Protein AF-A0A9Q1H2B1-F1 (afdb_monomer_lite)

InterPro domains:
  IPR007484 Peptidase M28 [PF04389] (139-206)
  IPR016574 Nicalin [PTHR31826] (3-223)

Radius of gyration: 25.98 Å; chains: 1; bounding box: 72×28×77 Å

Organism: Holothuria leucospilota (NCBI:txid206669)

Sequence (230 aa):
MEARPLSATKVPRRCLIAKLSELTADRYHELVSESAGALIVLIPQNFSSMPQDVLKQWLEVEPQMLELETNMAVYFVREDEKLLQIHGDIQQAATGDQADSAAEALLSAVYANGFQMVASGPQSKQVKDAHIVSIQGKLSGKGAEDLLPTLAIVTHYDSFGIAPYLAYGVDSNGSGVAAFLELARLFSRLYLNSQTHARFNLLFFLSGGGKFNYQGTKRWIEDNLEVPGE

Secondary structure (DSSP, 8-state):
-BEEETT-S--BT-EEEEEGGG--HHHHHHHHHTTBSEEEEEEPS-STTS-HHHHHHHHHHHHHHHHS--SSEEEEEE--HHHHHHHHHHHHHHHGGG-SSHHHHHHHHHHHT--B----SPPP---SS-----EEEEE--SS-GGGS-EEEEEEE-----SSGGG---IIIIIHHHHHHHHHHHHHHHHHHSTTT--SSEEEEEEES-STTTTHHHHHHHHHHHT----

Foldseek 3Di:
DQEAELPDPQFAQHEYEDELQRDAQVSVVVNQVNNGQEYEYEYEPDPVPDDPVSVVRSVRRFVSLVPDDGPYHYHYDYDDPVSVVVNVLNVVLRVLVVPPDPVSVVVSVVSSRPDDDDDPDDDDDDDPDDDWDKDKDKQAFPDDRVPAAEDEDEFEDAFDTPDRVPGDPCVPGVVVVVVLVVVVVVVVVQCVDPVRGHRHMYMYMHFTCVVVVCVRVVVVVVVVVVCPDD

pLDDT: mean 85.62, std 11.92, range [35.66, 97.44]

Structure (mmCIF, N/CA/C/O backbone):
data_AF-A0A9Q1H2B1-F1
#
_entry.id   AF-A0A9Q1H2B1-F1
#
loop_
_atom_site.group_PDB
_atom_site.id
_atom_site.type_symbol
_atom_site.label_atom_id
_atom_site.label_alt_id
_atom_site.label_comp_id
_atom_site.label_asym_id
_atom_site.label_entity_id
_atom_site.label_seq_id
_atom_site.pdbx_PDB_ins_code
_atom_site.Cartn_x
_atom_site.Cartn_y
_atom_site.Cartn_z
_atom_site.occupancy
_atom_site.B_iso_or_equiv
_atom_site.auth_seq_id
_atom_site.auth_comp_id
_atom_site.auth_asym_id
_atom_site.auth_atom_id
_atom_site.pdbx_PDB_model_num
ATOM 1 N N . MET A 1 1 ? 7.251 -7.368 -26.343 1.00 81.69 1 MET A N 1
ATOM 2 C CA . MET A 1 1 ? 8.069 -6.152 -26.547 1.00 81.69 1 MET A CA 1
ATOM 3 C C . MET A 1 1 ? 9.518 -6.494 -26.256 1.00 81.69 1 MET A C 1
ATOM 5 O O . MET A 1 1 ? 9.759 -7.261 -25.332 1.00 81.69 1 MET A O 1
ATOM 9 N N . GLU A 1 2 ? 10.453 -5.986 -27.056 1.00 85.00 2 GLU A N 1
ATOM 10 C CA . GLU A 1 2 ? 11.895 -6.185 -26.832 1.00 85.00 2 GLU A CA 1
ATOM 11 C C . GLU A 1 2 ? 12.314 -5.516 -25.517 1.00 85.00 2 GLU A C 1
ATOM 13 O O . GLU A 1 2 ? 11.898 -4.379 -25.250 1.00 85.00 2 GLU A O 1
ATOM 18 N N . ALA A 1 3 ? 13.078 -6.241 -24.702 1.00 86.75 3 ALA A N 1
ATOM 19 C CA . ALA A 1 3 ? 13.552 -5.772 -23.413 1.00 86.75 3 ALA A CA 1
ATOM 20 C C . ALA A 1 3 ? 14.806 -4.904 -23.572 1.00 86.75 3 ALA A C 1
ATOM 22 O O . ALA A 1 3 ? 15.721 -5.248 -24.317 1.00 86.75 3 ALA A O 1
ATOM 23 N N . ARG A 1 4 ? 14.852 -3.774 -22.868 1.00 87.38 4 ARG A N 1
ATOM 24 C CA . ARG A 1 4 ? 15.986 -2.842 -22.856 1.00 87.38 4 ARG A CA 1
ATOM 25 C C . ARG A 1 4 ? 16.274 -2.386 -21.422 1.00 87.38 4 ARG A C 1
ATOM 27 O O . ARG A 1 4 ? 15.363 -2.399 -20.593 1.00 87.38 4 ARG A O 1
ATOM 34 N N . PRO A 1 5 ? 17.515 -1.996 -21.094 1.00 88.00 5 PRO A N 1
ATOM 35 C CA . PRO A 1 5 ? 17.802 -1.446 -19.777 1.00 88.00 5 PRO A CA 1
ATOM 36 C C . PRO A 1 5 ? 17.244 -0.028 -19.649 1.00 88.00 5 PRO A C 1
ATOM 38 O O . PRO A 1 5 ? 16.961 0.642 -20.646 1.00 88.00 5 PRO A O 1
ATOM 41 N N . LEU A 1 6 ? 17.156 0.459 -18.412 1.00 87.00 6 LEU A N 1
ATOM 42 C CA . LEU A 1 6 ? 16.701 1.817 -18.109 1.00 87.00 6 LEU A CA 1
ATOM 43 C C . LEU A 1 6 ? 17.543 2.920 -18.784 1.00 87.00 6 LEU A C 1
ATOM 45 O O . LEU A 1 6 ? 17.019 3.991 -19.094 1.00 87.00 6 LEU A O 1
ATOM 49 N N . SER A 1 7 ? 18.826 2.649 -19.044 1.00 84.06 7 SER A N 1
ATOM 50 C CA . SER A 1 7 ? 19.790 3.559 -19.681 1.00 84.06 7 SER A CA 1
ATOM 51 C C . SER A 1 7 ? 19.677 3.650 -21.209 1.00 84.06 7 SER A C 1
ATOM 53 O O . SER A 1 7 ? 20.437 4.388 -21.836 1.00 84.06 7 SER A O 1
ATOM 55 N N . ALA A 1 8 ? 18.765 2.903 -21.839 1.00 81.00 8 ALA A N 1
ATOM 56 C CA . ALA A 1 8 ? 18.629 2.901 -23.292 1.00 81.00 8 ALA A CA 1
ATOM 57 C C . ALA A 1 8 ? 18.153 4.261 -23.840 1.00 81.00 8 ALA A C 1
ATOM 59 O O . ALA A 1 8 ? 17.250 4.887 -23.289 1.00 81.00 8 ALA A O 1
ATOM 60 N N . THR A 1 9 ? 18.718 4.676 -24.979 1.00 74.31 9 THR A N 1
ATOM 61 C CA . THR A 1 9 ? 18.383 5.936 -25.675 1.00 74.31 9 THR A CA 1
ATOM 62 C C . THR A 1 9 ? 17.162 5.824 -26.593 1.00 74.31 9 THR A C 1
ATOM 64 O O . THR A 1 9 ? 16.520 6.822 -26.903 1.00 74.31 9 THR A O 1
ATOM 67 N N . LYS A 1 10 ? 16.824 4.611 -27.054 1.00 76.88 10 LYS A N 1
ATOM 68 C CA . LYS A 1 10 ? 15.636 4.332 -27.879 1.00 76.88 10 LYS A CA 1
ATOM 69 C C . LYS A 1 10 ? 14.577 3.622 -27.043 1.00 76.88 10 LYS A C 1
ATOM 71 O O . LYS A 1 10 ? 14.542 2.395 -26.982 1.00 76.88 10 LYS A O 1
ATOM 76 N N . VAL A 1 11 ? 13.711 4.413 -26.429 1.00 77.94 11 VAL A N 1
ATOM 77 C CA . VAL A 1 11 ? 12.672 3.975 -25.488 1.00 77.94 11 VAL A CA 1
ATOM 78 C C . VAL A 1 11 ? 11.282 3.709 -26.111 1.00 77.94 11 VAL A C 1
ATOM 80 O O . VAL A 1 11 ? 10.598 2.796 -25.630 1.00 77.94 11 VAL A O 1
ATOM 83 N N . PRO A 1 12 ? 10.834 4.394 -27.191 1.00 82.62 12 PRO A N 1
ATOM 84 C CA . PRO A 1 12 ? 9.470 4.230 -27.694 1.00 82.62 12 PRO A CA 1
ATOM 85 C C . PRO A 1 12 ? 9.116 2.776 -28.037 1.00 82.62 12 PRO A C 1
ATOM 87 O O . PRO A 1 12 ? 9.836 2.104 -28.781 1.00 82.62 12 PRO A O 1
ATOM 90 N N . ARG A 1 13 ? 7.976 2.290 -27.518 1.00 81.31 13 ARG A N 1
ATOM 91 C CA . ARG A 1 13 ? 7.464 0.909 -27.717 1.00 81.31 13 ARG A CA 1
ATOM 92 C C . ARG A 1 13 ? 8.416 -0.215 -27.264 1.00 81.31 13 ARG A C 1
ATOM 94 O O . ARG A 1 13 ? 8.256 -1.367 -27.681 1.00 81.31 13 ARG A O 1
ATOM 101 N N . ARG A 1 14 ? 9.402 0.092 -26.418 1.00 88.06 14 ARG A N 1
ATOM 102 C CA . ARG A 1 14 ? 10.267 -0.900 -25.763 1.00 88.06 14 ARG A CA 1
ATOM 103 C C . ARG A 1 14 ? 9.751 -1.243 -24.367 1.00 88.06 14 ARG A C 1
ATOM 105 O O . ARG A 1 14 ? 8.977 -0.488 -23.781 1.00 88.06 14 ARG A O 1
ATOM 112 N N . CYS A 1 15 ? 10.161 -2.404 -23.864 1.00 91.06 15 CYS A N 1
ATOM 113 C CA . CYS A 1 15 ? 9.932 -2.806 -22.481 1.00 91.06 15 CYS A CA 1
ATOM 114 C C . CYS A 1 15 ? 11.208 -2.534 -21.691 1.00 91.06 15 CYS A C 1
ATOM 116 O O . CYS A 1 15 ? 12.219 -3.189 -21.934 1.00 91.06 15 CYS A O 1
ATOM 118 N N . LEU A 1 16 ? 11.181 -1.578 -20.771 1.00 92.94 16 LEU A N 1
ATOM 119 C CA . LEU A 1 16 ? 12.339 -1.289 -19.941 1.00 92.94 16 LEU A CA 1
ATOM 120 C C . LEU A 1 16 ? 12.350 -2.173 -18.703 1.00 92.94 16 LEU A C 1
ATOM 122 O O . LEU A 1 16 ? 11.295 -2.479 -18.153 1.00 92.94 16 LEU A O 1
ATOM 126 N N . ILE A 1 17 ? 13.539 -2.581 -18.273 1.00 93.19 17 ILE A N 1
ATOM 127 C CA . ILE A 1 17 ? 13.742 -3.313 -17.023 1.00 93.19 17 ILE A CA 1
ATOM 128 C C . ILE A 1 17 ? 14.687 -2.501 -16.150 1.00 93.19 17 ILE A C 1
ATOM 130 O O . ILE A 1 17 ? 15.759 -2.093 -16.603 1.00 93.19 17 ILE A O 1
ATOM 134 N N . ALA A 1 18 ? 14.274 -2.275 -14.909 1.00 94.31 18 ALA A N 1
ATOM 135 C CA . ALA A 1 18 ? 15.028 -1.512 -13.931 1.00 94.31 18 ALA A CA 1
ATOM 136 C C . ALA A 1 18 ? 14.943 -2.176 -12.561 1.00 94.31 18 ALA A C 1
ATOM 138 O O . ALA A 1 18 ? 13.888 -2.682 -12.171 1.00 94.31 18 ALA A O 1
ATOM 139 N N . LYS A 1 19 ? 16.034 -2.122 -11.800 1.00 94.12 19 LYS A N 1
ATOM 140 C CA . LYS A 1 19 ? 15.958 -2.344 -10.353 1.00 94.12 19 LYS A CA 1
ATOM 141 C C . LYS A 1 19 ? 15.292 -1.153 -9.684 1.00 94.12 19 LYS A C 1
ATOM 143 O O . LYS A 1 19 ? 15.404 -0.028 -10.167 1.00 94.12 19 LYS A O 1
ATOM 148 N N . LEU A 1 20 ? 14.671 -1.382 -8.531 1.00 92.12 20 LEU A N 1
ATOM 149 C CA . LEU A 1 20 ? 14.075 -0.312 -7.729 1.00 92.12 20 LEU A CA 1
ATOM 150 C C . LEU A 1 20 ? 15.069 0.833 -7.458 1.00 92.12 20 LEU A C 1
ATOM 152 O O . LEU A 1 20 ? 14.711 1.999 -7.559 1.00 92.12 20 LEU A O 1
ATOM 156 N N . SER A 1 21 ? 16.334 0.496 -7.185 1.00 91.56 21 SER A N 1
ATOM 157 C CA . SER A 1 21 ? 17.408 1.462 -6.923 1.00 91.56 21 SER A CA 1
ATOM 158 C C . SER A 1 21 ? 17.825 2.296 -8.136 1.00 91.56 21 SER A C 1
ATOM 160 O O . SER A 1 21 ? 18.448 3.339 -7.973 1.00 91.56 21 SER A O 1
ATOM 162 N N . GLU A 1 22 ? 17.529 1.835 -9.350 1.00 92.06 22 GLU A N 1
ATOM 163 C CA . GLU A 1 22 ? 17.884 2.529 -10.595 1.00 92.06 22 GLU A CA 1
ATOM 164 C C . GLU A 1 22 ? 16.811 3.549 -11.004 1.00 92.06 22 GLU A C 1
ATOM 166 O O . GLU A 1 22 ? 17.078 4.430 -11.818 1.00 92.06 22 GLU A O 1
ATOM 171 N N . LEU A 1 23 ? 15.595 3.435 -10.460 1.00 92.94 23 LEU A N 1
ATOM 172 C CA . LEU A 1 23 ? 14.451 4.243 -10.862 1.00 92.94 23 LEU A CA 1
ATOM 173 C C . LEU A 1 23 ? 14.387 5.552 -10.068 1.00 92.94 23 LEU A C 1
ATOM 175 O O . LEU A 1 23 ? 14.202 5.536 -8.852 1.00 92.94 23 LEU A O 1
ATOM 179 N N . THR A 1 24 ? 14.486 6.684 -10.763 1.00 93.88 24 THR A N 1
ATOM 180 C CA . THR A 1 24 ? 14.285 8.030 -10.203 1.00 93.88 24 THR A CA 1
ATOM 181 C C . THR A 1 24 ? 12.986 8.650 -10.713 1.00 93.88 24 THR A C 1
ATOM 183 O O . THR A 1 24 ? 12.414 8.199 -11.709 1.00 93.88 24 THR A O 1
ATOM 186 N N . ALA A 1 25 ? 12.532 9.705 -10.036 1.00 92.75 25 ALA A N 1
ATOM 187 C CA . ALA A 1 25 ? 11.306 10.426 -10.369 1.00 92.75 25 ALA A CA 1
ATOM 188 C C . ALA A 1 25 ? 11.395 11.049 -11.767 1.00 92.75 25 ALA A C 1
ATOM 190 O O . ALA A 1 25 ? 10.558 10.784 -12.631 1.00 92.75 25 ALA A O 1
ATOM 191 N N . ASP A 1 26 ? 12.486 11.779 -12.008 1.00 92.81 26 ASP A N 1
ATOM 192 C CA . ASP A 1 26 ? 12.778 12.400 -13.299 1.00 92.81 26 ASP A CA 1
ATOM 193 C C . ASP A 1 26 ? 12.826 11.356 -14.412 1.00 92.81 26 ASP A C 1
ATOM 195 O O . ASP A 1 26 ? 12.179 11.514 -15.449 1.00 92.81 26 ASP A O 1
ATOM 199 N N . ARG A 1 27 ? 13.517 10.230 -14.175 1.00 92.50 27 ARG A N 1
ATOM 200 C CA . ARG A 1 27 ? 13.621 9.182 -15.188 1.00 92.50 27 ARG A CA 1
ATOM 201 C C . ARG A 1 27 ? 12.264 8.558 -15.478 1.00 92.50 27 ARG A C 1
ATOM 203 O O . ARG A 1 27 ? 11.953 8.328 -16.639 1.00 92.50 27 ARG A O 1
ATOM 210 N N . TYR A 1 28 ? 11.436 8.304 -14.466 1.00 93.56 28 TYR A N 1
ATOM 211 C CA . TYR A 1 28 ? 10.080 7.800 -14.686 1.00 93.56 28 TYR A CA 1
ATOM 212 C C . TYR A 1 28 ? 9.248 8.763 -15.545 1.00 93.56 28 TYR A C 1
ATOM 214 O O . TYR A 1 28 ? 8.609 8.328 -16.506 1.00 93.56 28 TYR A O 1
ATOM 222 N N . HIS A 1 29 ? 9.308 10.064 -15.257 1.00 92.81 29 HIS A N 1
ATOM 223 C CA . HIS A 1 29 ? 8.623 11.084 -16.049 1.00 92.81 29 HIS A CA 1
ATOM 224 C C . HIS A 1 29 ? 9.120 11.114 -17.507 1.00 92.81 29 HIS A C 1
ATOM 226 O O . HIS A 1 29 ? 8.309 11.155 -18.438 1.00 92.81 29 HIS A O 1
ATOM 232 N N . GLU A 1 30 ? 10.436 11.020 -17.727 1.00 92.31 30 GLU A N 1
ATOM 233 C CA . GLU A 1 30 ? 11.025 10.888 -19.066 1.00 92.31 30 GLU A CA 1
ATOM 234 C C . GLU A 1 30 ? 10.449 9.680 -19.812 1.00 92.31 30 GLU A C 1
ATOM 236 O O . GLU A 1 30 ? 9.950 9.842 -20.924 1.00 92.31 30 GLU A O 1
ATOM 241 N N . LEU A 1 31 ? 10.416 8.495 -19.189 1.00 92.56 31 LEU A N 1
ATOM 242 C CA . LEU A 1 31 ? 9.875 7.283 -19.819 1.00 92.56 31 LEU A CA 1
ATOM 243 C C . LEU A 1 31 ? 8.418 7.437 -20.259 1.00 92.56 31 LEU A C 1
ATOM 245 O O . LEU A 1 31 ? 8.035 6.955 -21.330 1.00 92.56 31 LEU A O 1
ATOM 249 N N . VAL A 1 32 ? 7.606 8.105 -19.438 1.00 92.06 32 VAL A N 1
ATOM 250 C CA . VAL A 1 32 ? 6.207 8.389 -19.772 1.00 92.06 32 VAL A CA 1
ATOM 251 C C . VAL A 1 32 ? 6.126 9.350 -20.960 1.00 92.06 32 VAL A C 1
ATOM 253 O O . VAL A 1 32 ? 5.400 9.073 -21.918 1.00 92.06 32 VAL A O 1
ATOM 256 N N . SER A 1 33 ? 6.909 10.432 -20.953 1.00 91.00 33 SER A N 1
ATOM 257 C CA . SER A 1 33 ? 6.933 11.418 -22.046 1.00 91.00 33 SER A CA 1
ATOM 258 C C . SER A 1 33 ? 7.467 10.851 -23.370 1.00 91.00 33 SER A C 1
ATOM 260 O O . SER A 1 33 ? 6.939 11.165 -24.438 1.00 91.00 33 SER A O 1
ATOM 262 N N . GLU A 1 34 ? 8.438 9.937 -23.317 1.00 90.50 34 GLU A N 1
ATOM 263 C CA . GLU A 1 34 ? 9.009 9.243 -24.477 1.00 90.50 34 GLU A CA 1
ATOM 264 C C . GLU A 1 34 ? 8.118 8.100 -25.000 1.00 90.50 34 GLU A C 1
ATOM 266 O O . GLU A 1 34 ? 8.476 7.418 -25.964 1.00 90.50 34 GLU A O 1
ATOM 271 N N . SER A 1 35 ? 6.933 7.886 -24.412 1.00 87.88 35 SER A N 1
ATOM 272 C CA . SER A 1 35 ? 5.994 6.828 -24.812 1.00 87.88 35 SER A CA 1
ATOM 273 C C . SER A 1 35 ? 6.622 5.425 -24.781 1.00 87.88 35 SER A C 1
ATOM 275 O O . SER A 1 35 ? 6.476 4.622 -25.720 1.00 87.88 35 SER A O 1
ATOM 277 N N . ALA A 1 36 ? 7.338 5.119 -23.694 1.00 91.25 36 ALA A N 1
ATOM 278 C CA . ALA A 1 36 ? 7.784 3.765 -23.388 1.00 91.25 36 ALA A CA 1
ATOM 279 C C . ALA A 1 36 ? 6.600 2.779 -23.419 1.00 91.25 36 ALA A C 1
ATOM 281 O O . ALA A 1 36 ? 5.483 3.096 -23.010 1.00 91.25 36 ALA A O 1
ATOM 282 N N . GLY A 1 37 ? 6.831 1.565 -23.928 1.00 90.12 37 GLY 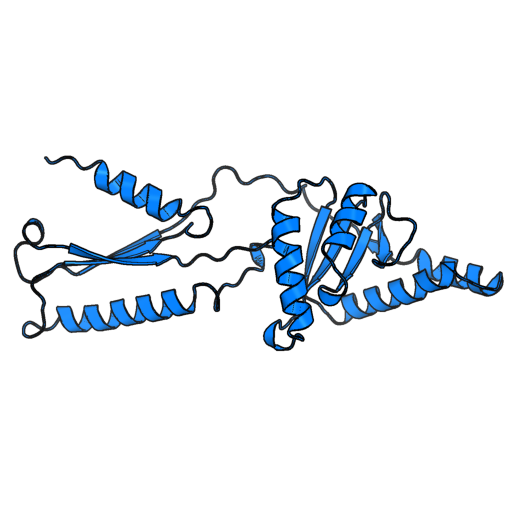A N 1
ATOM 283 C CA . GLY A 1 37 ? 5.765 0.568 -24.061 1.00 90.12 37 GLY A CA 1
ATOM 284 C C . GLY A 1 37 ? 5.410 -0.099 -22.732 1.00 90.12 37 GLY A C 1
ATOM 285 O O . GLY A 1 37 ? 4.236 -0.302 -22.422 1.00 90.12 37 GLY A O 1
ATOM 286 N N . ALA A 1 38 ? 6.428 -0.442 -21.944 1.00 92.44 38 ALA A N 1
ATOM 287 C CA . ALA A 1 38 ? 6.270 -0.982 -20.600 1.00 92.44 38 ALA A CA 1
ATOM 288 C C . ALA A 1 38 ? 7.511 -0.725 -19.742 1.00 92.44 38 ALA A C 1
ATOM 290 O O . ALA A 1 38 ? 8.611 -0.569 -20.272 1.00 92.44 38 ALA A O 1
ATOM 291 N N . LEU A 1 39 ? 7.332 -0.768 -18.425 1.00 94.25 39 LEU A N 1
ATOM 292 C CA . LEU A 1 39 ? 8.391 -0.748 -17.423 1.00 94.25 39 LEU A CA 1
ATOM 293 C C . LEU A 1 39 ? 8.210 -1.944 -16.484 1.00 94.25 39 LEU A C 1
ATOM 295 O O . LEU A 1 39 ? 7.139 -2.132 -15.915 1.00 94.25 39 LEU A O 1
ATOM 299 N N . ILE A 1 40 ? 9.255 -2.745 -16.313 1.00 94.50 40 ILE A N 1
ATOM 300 C CA . ILE A 1 40 ? 9.338 -3.810 -15.315 1.00 94.50 40 ILE A CA 1
ATOM 301 C C . ILE A 1 40 ? 10.275 -3.326 -14.213 1.00 94.50 40 ILE A C 1
ATOM 303 O O . ILE A 1 40 ? 11.462 -3.106 -14.455 1.00 94.50 40 ILE A O 1
ATOM 307 N N . VAL A 1 41 ? 9.737 -3.179 -13.008 1.00 95.38 41 VAL A N 1
ATOM 308 C CA . VAL A 1 41 ? 10.486 -2.796 -11.814 1.00 95.38 41 VAL A CA 1
ATOM 309 C C . VAL A 1 41 ? 10.769 -4.047 -10.990 1.00 95.38 41 VAL A C 1
ATOM 311 O O . VAL A 1 41 ? 9.845 -4.726 -10.527 1.00 95.38 41 VAL A O 1
ATOM 314 N N . LEU A 1 42 ? 12.053 -4.351 -10.815 1.00 94.69 42 LEU A N 1
ATOM 315 C CA . LEU A 1 42 ? 12.528 -5.420 -9.946 1.00 94.69 42 LEU A CA 1
ATOM 316 C C . LEU A 1 42 ? 12.571 -4.901 -8.504 1.00 94.69 42 LEU A C 1
ATOM 318 O O . LEU A 1 42 ? 13.297 -3.955 -8.193 1.00 94.69 42 LEU A O 1
ATOM 322 N N . ILE A 1 43 ? 11.760 -5.505 -7.642 1.00 92.62 43 ILE A N 1
ATOM 323 C CA . ILE A 1 43 ? 11.640 -5.178 -6.222 1.00 92.62 43 ILE A CA 1
ATOM 324 C C . ILE A 1 43 ? 12.509 -6.148 -5.415 1.00 92.62 43 ILE A C 1
ATOM 326 O O . ILE A 1 43 ? 12.350 -7.361 -5.578 1.00 92.62 43 ILE A O 1
ATOM 330 N N . PRO A 1 44 ? 13.358 -5.674 -4.489 1.00 91.31 44 PRO A N 1
ATOM 331 C CA . PRO A 1 44 ? 14.143 -6.556 -3.629 1.00 91.31 44 PRO A CA 1
ATOM 332 C C . PRO A 1 44 ? 13.265 -7.502 -2.808 1.00 91.31 44 PRO A C 1
ATOM 334 O O . PRO A 1 44 ? 12.148 -7.174 -2.405 1.00 91.31 44 PRO A O 1
ATOM 337 N N . GLN A 1 45 ? 13.809 -8.665 -2.457 1.00 87.69 45 GLN A N 1
ATOM 338 C CA . GLN A 1 45 ? 13.137 -9.570 -1.516 1.00 87.69 45 GLN A CA 1
ATOM 339 C C . GLN A 1 45 ? 13.003 -8.958 -0.115 1.00 87.69 45 GLN A C 1
ATOM 341 O O . GLN A 1 45 ? 12.051 -9.261 0.604 1.00 87.69 45 GLN A O 1
ATOM 346 N N . ASN A 1 46 ? 13.952 -8.100 0.272 1.00 84.81 46 ASN A N 1
ATOM 347 C CA . ASN A 1 46 ? 13.988 -7.477 1.585 1.00 84.81 46 ASN A CA 1
ATOM 348 C C . ASN A 1 46 ? 14.311 -5.978 1.486 1.00 84.81 46 ASN A C 1
ATOM 350 O O . ASN A 1 46 ? 15.422 -5.585 1.132 1.00 84.81 46 ASN A O 1
ATOM 354 N N . PHE A 1 47 ? 13.338 -5.143 1.849 1.00 82.44 47 PHE A N 1
ATOM 355 C CA . PHE A 1 47 ? 13.506 -3.691 1.933 1.00 82.44 47 PHE A CA 1
ATOM 356 C C . PHE A 1 47 ? 14.357 -3.264 3.134 1.00 82.44 47 PHE A C 1
ATOM 358 O O . PHE A 1 47 ? 15.032 -2.244 3.070 1.00 82.44 47 PHE A O 1
ATOM 365 N N . SER A 1 48 ? 14.383 -4.041 4.221 1.00 81.44 48 SER A N 1
ATOM 366 C CA . SER A 1 48 ? 15.144 -3.697 5.431 1.00 81.44 48 SER A CA 1
ATOM 367 C C . SER A 1 48 ? 16.657 -3.742 5.219 1.00 81.44 48 SER A C 1
ATOM 369 O O . SER A 1 48 ? 17.394 -3.104 5.963 1.00 81.44 48 SER A O 1
ATOM 371 N N . SER A 1 49 ? 17.128 -4.491 4.220 1.00 84.06 49 SER A N 1
ATOM 372 C CA . SER A 1 49 ? 18.542 -4.523 3.832 1.00 84.06 49 SER A CA 1
ATOM 373 C C . SER A 1 49 ? 18.926 -3.429 2.835 1.00 84.06 49 SER A C 1
ATOM 375 O O . SER A 1 49 ? 20.099 -3.338 2.477 1.00 84.06 49 SER A O 1
ATOM 377 N N . MET A 1 50 ? 17.972 -2.623 2.353 1.00 85.56 50 MET A N 1
ATOM 378 C CA . MET A 1 50 ? 18.285 -1.560 1.404 1.00 85.56 50 MET A CA 1
ATOM 379 C C . MET A 1 50 ? 18.966 -0.365 2.082 1.00 85.56 50 MET A C 1
ATOM 381 O O . MET A 1 50 ? 18.610 0.003 3.207 1.00 85.56 50 MET A O 1
ATOM 385 N N . PRO A 1 51 ? 19.910 0.285 1.381 1.00 91.38 51 PRO A N 1
ATOM 386 C CA . PRO A 1 51 ? 20.439 1.577 1.786 1.00 91.38 51 PRO A CA 1
ATOM 387 C C . PRO A 1 51 ? 19.329 2.628 1.969 1.00 91.38 51 PRO A C 1
ATOM 389 O O . PRO A 1 51 ? 18.333 2.653 1.243 1.00 91.38 51 PRO A O 1
ATOM 392 N N . GLN A 1 52 ? 19.490 3.502 2.966 1.00 89.69 52 GLN A N 1
ATOM 393 C CA . GLN A 1 52 ? 18.476 4.499 3.341 1.00 89.69 52 GLN A CA 1
ATOM 394 C C . GLN A 1 52 ? 18.230 5.553 2.251 1.00 89.69 52 GLN A C 1
ATOM 396 O O . GLN A 1 52 ? 17.130 6.082 2.137 1.00 89.69 52 GLN A O 1
ATOM 401 N N . ASP A 1 53 ? 19.245 5.865 1.457 1.00 91.44 53 ASP A N 1
ATOM 402 C CA . ASP A 1 53 ? 19.172 6.713 0.267 1.00 91.44 53 ASP A CA 1
ATOM 403 C C . ASP A 1 53 ? 18.240 6.125 -0.798 1.00 91.44 53 ASP A C 1
ATOM 405 O O . ASP A 1 53 ? 17.366 6.835 -1.289 1.00 91.44 53 ASP A O 1
ATOM 409 N N . VAL A 1 54 ? 18.334 4.820 -1.070 1.00 90.06 54 VAL A N 1
ATOM 410 C CA . VAL A 1 54 ? 17.440 4.132 -2.016 1.00 90.06 54 VAL A CA 1
ATOM 411 C C . VAL A 1 54 ? 15.991 4.157 -1.526 1.00 90.06 54 VAL A C 1
ATOM 413 O O . VAL A 1 54 ? 15.076 4.404 -2.309 1.00 90.06 54 VAL A O 1
ATOM 416 N N . LEU A 1 55 ? 15.766 3.951 -0.224 1.00 88.81 55 LEU A N 1
ATOM 417 C CA . LEU A 1 55 ? 14.423 4.031 0.362 1.00 88.81 55 LEU A CA 1
ATOM 418 C C . LEU A 1 55 ? 13.835 5.444 0.260 1.00 88.81 55 LEU A C 1
ATOM 420 O O . LEU A 1 55 ? 12.659 5.592 -0.059 1.00 88.81 55 LEU A O 1
ATOM 424 N N . LYS A 1 56 ? 14.645 6.482 0.496 1.00 90.69 56 LYS A N 1
ATOM 425 C CA . LYS A 1 56 ? 14.219 7.881 0.330 1.00 90.69 56 LYS A CA 1
ATOM 426 C C . LYS A 1 56 ? 13.878 8.203 -1.118 1.00 90.69 56 LYS A C 1
ATOM 428 O O . LYS A 1 56 ? 12.833 8.789 -1.362 1.00 90.69 56 LYS A O 1
ATOM 433 N N . GLN A 1 57 ? 14.707 7.762 -2.059 1.00 92.12 57 GLN A N 1
ATOM 434 C CA . GLN A 1 57 ? 14.427 7.912 -3.484 1.00 92.12 57 GLN A CA 1
ATOM 435 C C . GLN A 1 57 ? 13.105 7.229 -3.853 1.00 92.12 57 GLN A C 1
ATOM 437 O O . GLN A 1 57 ? 12.270 7.821 -4.528 1.00 92.12 57 GLN A O 1
ATOM 442 N N . TRP A 1 58 ? 12.860 6.014 -3.357 1.00 90.94 58 TRP A N 1
ATOM 443 C CA . TRP A 1 58 ? 11.590 5.329 -3.594 1.00 90.94 58 TRP A CA 1
ATOM 444 C C . TRP A 1 58 ? 10.382 6.091 -3.025 1.00 90.94 58 TRP A C 1
ATOM 446 O O . TRP A 1 58 ? 9.361 6.198 -3.703 1.00 90.94 58 TRP A O 1
ATOM 456 N N . LEU A 1 59 ? 10.509 6.676 -1.828 1.00 89.44 59 LEU A N 1
ATOM 457 C CA . LEU A 1 59 ? 9.467 7.513 -1.216 1.00 89.44 59 LEU A CA 1
ATOM 458 C C . LEU A 1 59 ? 9.134 8.769 -2.041 1.00 89.44 59 LEU A C 1
ATOM 460 O O . LEU A 1 59 ? 8.039 9.306 -1.895 1.00 89.44 59 LEU A O 1
ATOM 464 N N . GLU A 1 60 ? 10.043 9.232 -2.901 1.00 91.69 60 GLU A N 1
ATOM 465 C CA . GLU A 1 60 ? 9.799 10.337 -3.838 1.00 91.69 60 GLU A CA 1
ATOM 466 C C . GLU A 1 60 ? 9.167 9.861 -5.154 1.00 91.69 60 GLU A C 1
ATOM 468 O O . GLU A 1 60 ? 8.332 10.562 -5.728 1.00 91.69 60 GLU A O 1
ATOM 473 N N . VAL A 1 61 ? 9.544 8.669 -5.630 1.00 94.12 61 VAL A N 1
ATOM 474 C CA . VAL A 1 61 ? 9.069 8.095 -6.899 1.00 94.12 61 VAL A CA 1
ATOM 475 C C . VAL A 1 61 ? 7.650 7.546 -6.786 1.00 94.12 61 VAL A C 1
ATOM 477 O O . VAL A 1 61 ? 6.818 7.816 -7.651 1.00 94.12 61 VAL A O 1
ATOM 480 N N . GLU A 1 62 ? 7.355 6.778 -5.737 1.00 93.12 62 GLU A N 1
ATOM 481 C CA . GLU A 1 62 ? 6.078 6.069 -5.595 1.00 93.12 62 GLU A CA 1
ATOM 482 C C . GLU A 1 62 ? 4.845 6.994 -5.666 1.00 93.12 62 GLU A C 1
ATOM 484 O O . GLU A 1 62 ? 3.919 6.667 -6.417 1.00 93.12 62 GLU A O 1
ATOM 489 N N . PRO A 1 63 ? 4.805 8.157 -4.979 1.00 91.81 63 PRO A N 1
ATOM 490 C CA . PRO A 1 63 ? 3.676 9.081 -5.086 1.00 91.81 63 PRO A CA 1
ATOM 491 C C . PRO A 1 63 ? 3.474 9.601 -6.511 1.00 91.81 63 PRO A C 1
ATOM 493 O O . PRO A 1 63 ? 2.349 9.651 -6.998 1.00 91.81 63 PRO A O 1
ATOM 496 N N . GLN A 1 64 ? 4.560 9.907 -7.223 1.00 91.62 64 GLN A N 1
ATOM 497 C CA . GLN A 1 64 ? 4.480 10.395 -8.602 1.00 91.62 64 GLN A CA 1
ATOM 498 C C . GLN A 1 64 ? 3.957 9.319 -9.552 1.00 91.62 64 GLN A C 1
ATOM 500 O O . GLN A 1 64 ? 3.177 9.614 -10.455 1.00 91.62 64 GLN A O 1
ATOM 505 N N . MET A 1 65 ? 4.338 8.057 -9.335 1.00 93.31 65 MET A N 1
ATOM 506 C CA . MET A 1 65 ? 3.791 6.933 -10.098 1.00 93.31 65 MET A CA 1
ATOM 507 C C . MET A 1 65 ? 2.288 6.740 -9.860 1.00 93.31 65 MET A C 1
ATOM 509 O O . MET A 1 65 ? 1.594 6.298 -10.772 1.00 93.31 65 MET A O 1
ATOM 513 N N . LEU A 1 66 ? 1.794 7.045 -8.655 1.00 90.75 66 LEU A N 1
ATOM 514 C CA . LEU A 1 66 ? 0.372 6.966 -8.304 1.00 90.75 66 LEU A CA 1
ATOM 515 C C . LEU A 1 66 ? -0.448 8.130 -8.879 1.00 90.75 66 LEU A C 1
ATOM 517 O O . LEU A 1 66 ? -1.617 7.938 -9.209 1.00 90.75 66 LEU A O 1
ATOM 521 N N . GLU A 1 67 ? 0.141 9.322 -8.976 1.00 90.38 67 GLU A N 1
ATOM 522 C CA . GLU A 1 67 ? -0.531 10.534 -9.460 1.00 90.38 67 GLU A CA 1
ATOM 523 C C . GLU A 1 67 ? -0.522 10.659 -10.989 1.00 90.38 67 GLU A C 1
ATOM 525 O O . GLU A 1 67 ? -1.465 11.194 -11.575 1.00 90.38 67 GLU A O 1
ATOM 530 N N . LEU A 1 68 ? 0.535 10.178 -11.650 1.00 90.00 68 LEU A N 1
ATOM 531 C CA . LEU A 1 68 ? 0.718 10.351 -13.086 1.00 90.00 68 LEU A CA 1
ATOM 532 C C . LEU A 1 68 ? -0.091 9.327 -13.894 1.00 90.00 68 LEU A C 1
ATOM 534 O O . LEU A 1 68 ? 0.225 8.136 -13.924 1.00 90.00 68 LEU A O 1
ATOM 538 N N . GLU A 1 69 ? -1.084 9.804 -14.643 1.00 88.31 69 GLU A N 1
ATOM 539 C CA . GLU A 1 69 ? -1.789 8.980 -15.624 1.00 88.31 69 GLU A CA 1
ATOM 540 C C . GLU A 1 69 ? -0.872 8.630 -16.804 1.00 88.31 69 GLU A C 1
ATOM 542 O O . GLU A 1 69 ? -0.297 9.500 -17.461 1.00 88.31 69 GLU A O 1
ATOM 547 N N . THR A 1 70 ? -0.742 7.336 -17.105 1.00 89.81 70 THR A N 1
ATOM 548 C CA . THR A 1 70 ? 0.108 6.858 -18.198 1.00 89.81 70 THR A CA 1
ATOM 549 C C . THR A 1 70 ? -0.503 5.670 -18.934 1.00 89.81 70 THR A C 1
ATOM 551 O O . THR A 1 70 ? -1.185 4.827 -18.353 1.00 89.81 70 THR A O 1
ATOM 554 N N . ASN A 1 71 ? -0.221 5.588 -20.237 1.00 87.56 71 ASN A N 1
ATOM 555 C CA . ASN A 1 71 ? -0.529 4.421 -21.068 1.00 87.56 71 ASN A CA 1
ATOM 556 C C . ASN A 1 71 ? 0.596 3.369 -21.042 1.00 87.56 71 ASN A C 1
ATOM 558 O O . ASN A 1 71 ? 0.427 2.279 -21.591 1.00 87.56 71 ASN A O 1
ATOM 562 N N . MET A 1 72 ? 1.746 3.691 -20.436 1.00 91.31 72 MET A N 1
ATOM 563 C CA . MET A 1 72 ? 2.847 2.750 -20.242 1.00 91.31 72 MET A CA 1
ATOM 564 C C . MET A 1 72 ? 2.425 1.679 -19.234 1.00 91.31 72 MET A C 1
ATOM 566 O O . MET A 1 72 ? 2.022 1.985 -18.114 1.00 91.31 72 MET A O 1
ATOM 570 N N . ALA A 1 73 ? 2.562 0.406 -19.605 1.00 90.69 73 ALA A N 1
ATOM 571 C CA . ALA A 1 73 ? 2.271 -0.683 -18.680 1.00 90.69 73 ALA A CA 1
ATOM 572 C C . ALA A 1 73 ? 3.409 -0.840 -17.660 1.00 90.69 73 ALA A C 1
ATOM 574 O O . ALA A 1 73 ? 4.534 -1.166 -18.038 1.00 90.69 73 ALA A O 1
ATOM 575 N N . VAL A 1 74 ? 3.118 -0.644 -16.375 1.00 92.31 74 VAL A N 1
ATOM 576 C CA . VAL A 1 74 ? 4.095 -0.813 -15.291 1.00 92.31 74 VAL A CA 1
ATOM 577 C C . VAL A 1 74 ? 3.846 -2.132 -14.566 1.00 92.31 74 VAL A C 1
ATOM 579 O O . VAL A 1 74 ? 2.746 -2.387 -14.077 1.00 92.31 74 VAL A O 1
ATOM 582 N N . TYR A 1 75 ? 4.874 -2.972 -14.490 1.00 92.25 75 TYR A N 1
ATOM 583 C CA . TYR A 1 75 ? 4.850 -4.258 -13.806 1.00 92.25 75 TYR A CA 1
ATOM 584 C C . TYR A 1 75 ? 5.857 -4.263 -12.666 1.00 92.25 75 TYR A C 1
ATOM 586 O O . TYR A 1 75 ? 7.004 -3.858 -12.833 1.00 92.25 75 TYR A O 1
ATOM 594 N N . PHE A 1 76 ? 5.437 -4.797 -11.527 1.00 93.00 76 PHE A N 1
ATOM 595 C CA . PHE A 1 76 ? 6.291 -4.995 -10.366 1.00 93.00 76 PHE A CA 1
ATOM 596 C C . PHE A 1 76 ? 6.508 -6.486 -10.153 1.00 93.00 76 PHE A C 1
ATOM 598 O O . PHE A 1 76 ? 5.548 -7.257 -10.097 1.00 93.00 76 PHE A O 1
ATOM 605 N N . VAL A 1 77 ? 7.765 -6.895 -10.027 1.00 92.56 77 VAL A N 1
ATOM 606 C CA . VAL A 1 77 ? 8.136 -8.292 -9.794 1.00 92.56 77 VAL A CA 1
ATOM 607 C C . VAL A 1 77 ? 9.198 -8.358 -8.711 1.00 92.56 77 VAL A C 1
ATOM 609 O O . VAL A 1 77 ? 10.073 -7.500 -8.642 1.00 92.56 77 VAL A O 1
ATOM 612 N N . ARG A 1 78 ? 9.117 -9.363 -7.835 1.00 92.88 78 ARG A N 1
ATOM 613 C CA . ARG A 1 78 ? 10.177 -9.588 -6.851 1.00 92.88 78 ARG A CA 1
ATOM 614 C C . ARG A 1 78 ? 11.418 -10.132 -7.544 1.00 92.88 78 ARG A C 1
ATOM 616 O O . ARG A 1 78 ? 11.309 -10.986 -8.417 1.00 92.88 78 ARG A O 1
ATOM 623 N N . GLU A 1 79 ? 12.577 -9.656 -7.121 1.00 93.44 79 GLU A N 1
ATOM 624 C CA . GLU A 1 79 ? 13.870 -10.124 -7.594 1.00 93.44 79 GLU A CA 1
ATOM 625 C C . GLU A 1 79 ? 14.021 -11.628 -7.361 1.00 93.44 79 GLU A C 1
ATOM 627 O O . GLU A 1 79 ? 13.809 -12.134 -6.257 1.00 93.44 79 GLU A O 1
ATOM 632 N N . ASP A 1 80 ? 14.430 -12.336 -8.404 1.00 94.25 80 ASP A N 1
ATOM 633 C CA . ASP A 1 80 ? 14.927 -13.699 -8.320 1.00 94.25 80 ASP A CA 1
ATOM 634 C C . ASP A 1 80 ? 16.263 -13.792 -9.073 1.00 94.25 80 ASP A C 1
ATOM 636 O O . ASP A 1 80 ? 16.626 -12.898 -9.843 1.00 94.25 80 ASP A O 1
ATOM 640 N N . GLU A 1 81 ? 17.022 -14.862 -8.838 1.00 93.81 81 GLU A N 1
ATOM 641 C CA . GLU A 1 81 ? 18.347 -15.030 -9.447 1.00 93.81 81 GLU A CA 1
ATOM 642 C C . GLU A 1 81 ? 18.300 -14.995 -10.981 1.00 93.81 81 GLU A C 1
ATOM 644 O O . GLU A 1 81 ? 19.211 -14.462 -11.612 1.00 93.81 81 GLU A O 1
ATOM 649 N N . LYS A 1 82 ? 17.227 -15.509 -11.594 1.00 91.44 82 LYS A N 1
ATOM 650 C CA . LYS A 1 82 ? 17.080 -15.566 -13.053 1.00 91.44 82 LYS A CA 1
ATOM 651 C C . LYS A 1 82 ? 16.771 -14.190 -13.634 1.00 91.44 82 LYS A C 1
ATOM 653 O O . LYS A 1 82 ? 17.346 -13.817 -14.647 1.00 91.44 82 LYS A O 1
ATOM 658 N N . LEU A 1 83 ? 15.893 -13.419 -13.001 1.00 91.62 83 LEU A N 1
ATOM 659 C CA . LEU A 1 83 ? 15.548 -12.053 -13.384 1.00 91.62 83 LEU A CA 1
ATOM 660 C C . LEU A 1 83 ? 16.744 -11.120 -13.228 1.00 91.62 83 LEU A C 1
ATOM 662 O O . LEU A 1 83 ? 16.950 -1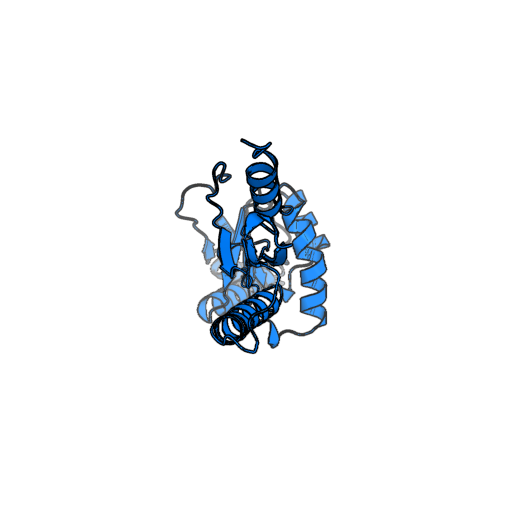0.257 -14.077 1.00 91.62 83 LEU A O 1
ATOM 666 N N . LEU A 1 84 ? 17.552 -11.316 -12.185 1.00 93.06 84 LEU A N 1
ATOM 667 C CA . LEU A 1 84 ? 18.794 -10.571 -11.994 1.00 93.06 84 LEU A CA 1
ATOM 668 C C . LEU A 1 84 ? 19.837 -10.915 -13.064 1.00 93.06 84 LEU A C 1
ATOM 670 O O . LEU A 1 84 ? 20.496 -10.006 -13.564 1.00 93.06 84 LEU A O 1
ATOM 674 N N . GLN A 1 85 ? 19.955 -12.189 -13.454 1.00 90.25 85 GLN A N 1
ATOM 675 C CA . GLN A 1 85 ? 20.793 -12.601 -14.587 1.00 90.25 85 GLN A CA 1
ATOM 676 C C . GLN A 1 85 ? 20.306 -11.969 -15.895 1.00 90.25 85 GLN A C 1
ATOM 678 O O . GLN A 1 85 ? 21.089 -11.315 -16.570 1.00 90.25 85 GLN A O 1
ATOM 683 N N . ILE A 1 86 ? 19.006 -12.060 -16.197 1.00 89.50 86 ILE A N 1
ATOM 684 C CA . ILE A 1 86 ? 18.402 -11.449 -17.393 1.00 89.50 86 ILE A CA 1
ATOM 685 C C . ILE A 1 86 ? 18.640 -9.932 -17.418 1.00 89.50 86 ILE A C 1
ATOM 687 O O . ILE A 1 86 ? 18.986 -9.379 -18.459 1.00 89.50 86 ILE A O 1
ATOM 691 N N . HIS A 1 87 ? 18.471 -9.243 -16.286 1.00 90.81 87 HIS A N 1
ATOM 692 C CA . HIS A 1 87 ? 18.758 -7.809 -16.175 1.00 90.81 87 HIS A CA 1
ATOM 693 C C . HIS A 1 87 ? 20.237 -7.505 -16.442 1.00 90.81 87 HIS A C 1
ATOM 695 O O . HIS A 1 87 ? 20.525 -6.589 -17.213 1.00 90.81 87 HIS A O 1
ATOM 701 N N . GLY A 1 88 ? 21.157 -8.305 -15.895 1.00 89.12 88 GLY A N 1
ATOM 702 C CA . GLY A 1 88 ? 22.593 -8.195 -16.164 1.00 89.12 88 GLY A CA 1
ATOM 703 C C . GLY A 1 88 ? 22.948 -8.420 -17.636 1.00 89.12 88 GLY A C 1
ATOM 704 O O . GLY A 1 88 ? 23.668 -7.611 -18.222 1.00 89.12 88 GLY A O 1
ATOM 705 N N . ASP A 1 89 ? 22.388 -9.457 -18.258 1.00 85.94 89 ASP A N 1
ATOM 706 C CA . ASP A 1 89 ? 22.596 -9.774 -19.675 1.00 85.94 89 ASP A CA 1
ATOM 707 C C . ASP A 1 89 ? 22.084 -8.639 -20.577 1.00 85.94 89 ASP A C 1
ATOM 709 O O . ASP A 1 89 ? 22.757 -8.232 -21.524 1.00 85.94 89 ASP A O 1
ATOM 713 N N . ILE A 1 90 ? 20.917 -8.067 -20.257 1.00 86.31 90 ILE A N 1
ATOM 714 C CA . ILE A 1 90 ? 20.339 -6.925 -20.982 1.00 86.31 90 ILE A CA 1
ATOM 715 C C . ILE A 1 90 ? 21.199 -5.665 -20.820 1.00 86.31 90 ILE A C 1
ATOM 717 O O . ILE A 1 90 ? 21.374 -4.921 -21.789 1.00 86.31 90 ILE A O 1
ATOM 721 N N . GLN A 1 91 ? 21.746 -5.413 -19.626 1.00 84.31 91 GLN A N 1
ATOM 722 C CA . GLN A 1 91 ? 22.656 -4.287 -19.398 1.00 84.31 91 GLN A CA 1
ATOM 723 C C . GLN A 1 91 ? 23.935 -4.422 -20.234 1.00 84.31 91 GLN A C 1
ATOM 725 O O . GLN A 1 91 ?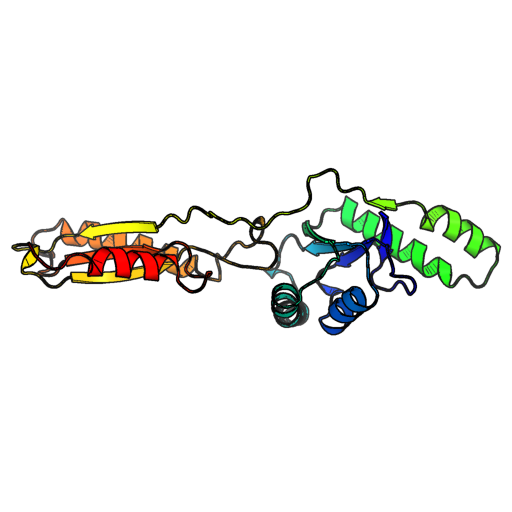 24.320 -3.464 -20.906 1.00 84.31 91 GLN A O 1
ATOM 730 N N . GLN A 1 92 ? 24.546 -5.609 -20.262 1.00 78.12 92 GLN A N 1
ATOM 731 C CA . GLN A 1 92 ? 25.746 -5.878 -21.066 1.00 78.12 92 GLN A CA 1
ATOM 732 C C . GLN A 1 92 ? 25.468 -5.809 -22.574 1.00 78.12 92 GLN A C 1
ATOM 734 O O . GLN A 1 92 ? 26.259 -5.255 -23.340 1.00 78.12 92 GLN A O 1
ATOM 739 N N . ALA A 1 93 ? 24.322 -6.324 -23.020 1.00 70.81 93 ALA A N 1
ATOM 740 C CA . ALA A 1 93 ? 23.950 -6.283 -24.429 1.00 70.81 93 ALA A CA 1
ATOM 741 C C . ALA A 1 93 ? 23.714 -4.847 -24.928 1.00 70.81 93 ALA A C 1
ATOM 743 O O . ALA A 1 93 ? 24.057 -4.521 -26.063 1.00 70.81 93 ALA A O 1
ATOM 744 N N . ALA A 1 94 ? 23.176 -3.965 -24.081 1.00 65.50 94 ALA A N 1
ATOM 745 C CA . ALA A 1 94 ? 22.932 -2.569 -24.435 1.00 65.50 94 ALA A CA 1
ATOM 746 C C . ALA A 1 94 ? 24.198 -1.703 -24.461 1.00 65.50 94 ALA A C 1
ATOM 748 O O . ALA A 1 94 ? 24.257 -0.757 -25.243 1.00 65.50 94 ALA A O 1
ATOM 749 N N . THR A 1 95 ? 25.229 -2.024 -23.669 1.00 59.50 95 THR A N 1
ATOM 750 C CA . THR A 1 95 ? 26.536 -1.350 -23.791 1.00 59.50 95 THR A CA 1
ATOM 751 C C . THR A 1 95 ? 27.197 -1.593 -25.150 1.00 59.50 95 THR A C 1
ATOM 753 O O . THR A 1 95 ? 27.990 -0.776 -25.602 1.00 59.50 95 THR A O 1
ATOM 756 N N . GLY A 1 96 ? 26.799 -2.652 -25.861 1.00 54.69 96 GLY A N 1
ATOM 757 C CA . GLY A 1 96 ? 27.252 -2.929 -27.222 1.00 54.69 96 GLY A CA 1
ATOM 758 C C . GLY A 1 96 ? 26.631 -2.055 -28.324 1.00 54.69 96 GLY A C 1
ATOM 759 O O . GLY A 1 96 ? 27.071 -2.164 -29.466 1.00 54.69 96 GLY A O 1
ATOM 760 N N . ASP A 1 97 ? 25.652 -1.183 -28.025 1.00 52.28 97 ASP A N 1
ATOM 761 C CA . ASP A 1 97 ? 25.208 -0.116 -28.951 1.00 52.28 97 ASP A CA 1
ATOM 762 C C . ASP A 1 97 ? 26.247 1.036 -29.030 1.00 52.28 97 ASP A C 1
ATOM 764 O O . ASP A 1 97 ? 26.165 1.880 -29.922 1.00 52.28 97 ASP A O 1
ATOM 768 N N . GLN A 1 98 ? 27.249 1.053 -28.136 1.00 53.94 98 GLN A N 1
ATOM 769 C CA . GLN A 1 98 ? 28.454 1.899 -28.190 1.00 53.94 98 GLN A CA 1
ATOM 770 C C . GLN A 1 98 ? 29.691 1.106 -28.659 1.00 53.94 98 GLN A C 1
ATOM 772 O O . GLN A 1 98 ? 30.799 1.337 -28.187 1.00 53.94 98 GLN A O 1
ATOM 777 N N . ALA A 1 99 ? 29.517 0.124 -29.548 1.00 56.84 99 ALA A N 1
ATOM 778 C CA . ALA A 1 99 ? 30.636 -0.671 -30.049 1.00 56.84 99 ALA A CA 1
ATOM 779 C C . ALA A 1 99 ? 31.596 0.174 -30.910 1.00 56.84 99 ALA A C 1
ATOM 781 O O . ALA A 1 99 ? 31.203 0.709 -31.948 1.00 56.84 99 ALA A O 1
ATOM 782 N N . ASP A 1 100 ? 32.873 0.216 -30.523 1.00 56.53 100 ASP A N 1
ATOM 783 C CA . ASP A 1 100 ? 33.945 0.888 -31.276 1.00 56.53 100 ASP A CA 1
ATOM 784 C C . ASP A 1 100 ? 34.330 0.128 -32.564 1.00 56.53 100 ASP A C 1
ATOM 786 O O . ASP A 1 100 ? 35.012 0.665 -33.441 1.00 56.53 100 ASP A O 1
ATOM 790 N N . SER A 1 101 ? 33.895 -1.131 -32.713 1.00 63.38 101 SER A N 1
ATOM 791 C CA . SER A 1 101 ? 34.234 -1.984 -33.855 1.00 63.38 101 SER A CA 1
ATOM 792 C C . SER A 1 101 ? 33.037 -2.737 -34.449 1.00 63.38 101 SER A C 1
ATOM 794 O O . SER A 1 101 ? 32.099 -3.138 -33.760 1.00 63.38 101 SER A O 1
ATOM 796 N N . ALA A 1 102 ? 33.090 -3.001 -35.759 1.00 61.72 102 ALA A N 1
ATOM 797 C CA . ALA A 1 102 ? 32.020 -3.685 -36.494 1.00 61.72 102 ALA A CA 1
ATOM 798 C C . ALA A 1 102 ? 31.796 -5.150 -36.059 1.00 61.72 102 ALA A C 1
ATOM 800 O O . ALA A 1 102 ? 30.688 -5.665 -36.184 1.00 61.72 102 ALA A O 1
ATOM 801 N N . ALA A 1 103 ? 32.829 -5.829 -35.547 1.00 61.22 103 ALA A N 1
ATOM 802 C CA . ALA A 1 103 ? 32.710 -7.198 -35.037 1.00 61.22 103 ALA A CA 1
ATOM 803 C C . ALA A 1 103 ? 31.981 -7.238 -33.685 1.00 61.22 103 ALA A C 1
ATOM 805 O O . ALA A 1 103 ? 31.164 -8.122 -33.436 1.00 61.22 103 ALA A O 1
ATOM 806 N N . GLU A 1 104 ? 32.241 -6.242 -32.843 1.00 60.81 104 GLU A N 1
ATOM 807 C CA . GLU A 1 104 ? 31.588 -6.063 -31.551 1.00 60.81 104 GLU A CA 1
ATOM 808 C C . GLU A 1 104 ? 30.135 -5.608 -31.721 1.00 60.81 104 GLU A C 1
ATOM 810 O O . GLU A 1 104 ? 29.266 -6.119 -31.025 1.00 60.81 104 GLU A O 1
ATOM 815 N N . ALA A 1 105 ? 29.847 -4.787 -32.738 1.00 60.75 105 ALA A N 1
ATOM 816 C CA . ALA A 1 105 ? 28.485 -4.443 -33.148 1.00 60.75 105 ALA A CA 1
ATOM 817 C C . ALA A 1 105 ? 27.679 -5.658 -33.660 1.00 60.75 105 ALA A C 1
ATOM 819 O O . ALA A 1 105 ? 26.471 -5.745 -33.455 1.00 60.75 105 ALA A O 1
ATOM 820 N N . LEU A 1 106 ? 28.328 -6.619 -34.331 1.00 60.09 106 LEU A N 1
ATOM 821 C CA . LEU A 1 106 ? 27.673 -7.859 -34.767 1.00 60.09 106 LEU A CA 1
ATOM 822 C C . LEU A 1 106 ? 27.433 -8.822 -33.600 1.00 60.09 106 LEU A C 1
ATOM 824 O O . LEU A 1 106 ? 26.361 -9.418 -33.519 1.00 60.09 106 LEU A O 1
ATOM 828 N N . LEU A 1 107 ? 28.396 -8.958 -32.684 1.00 61.25 107 LEU A N 1
ATOM 829 C CA . LEU A 1 107 ? 28.222 -9.741 -31.458 1.00 61.25 107 LEU A CA 1
ATOM 830 C C . LEU A 1 107 ? 27.128 -9.137 -30.573 1.00 61.25 107 LEU A C 1
ATOM 832 O O . LEU A 1 107 ? 26.227 -9.858 -30.145 1.00 61.25 107 LEU A O 1
ATOM 836 N N . SER A 1 108 ? 27.142 -7.819 -30.366 1.00 58.44 108 SER A N 1
ATOM 837 C CA . SER A 1 108 ? 26.108 -7.124 -29.603 1.00 58.44 108 SER A CA 1
ATOM 838 C C . SER A 1 108 ? 24.742 -7.245 -30.269 1.00 58.44 108 SER A C 1
ATOM 840 O O . SER A 1 108 ? 23.777 -7.503 -29.568 1.00 58.44 108 SER A O 1
ATOM 842 N N . ALA A 1 109 ? 24.635 -7.203 -31.601 1.00 59.22 109 ALA A N 1
ATOM 843 C CA . ALA A 1 109 ? 23.366 -7.420 -32.303 1.00 59.22 109 ALA A CA 1
ATOM 844 C C . ALA A 1 109 ? 22.771 -8.832 -32.106 1.00 59.22 109 ALA A C 1
ATOM 846 O O . ALA A 1 109 ? 21.545 -8.989 -32.139 1.00 59.22 109 ALA A O 1
ATOM 847 N N . VAL A 1 110 ? 23.606 -9.856 -31.884 1.00 60.09 110 VAL A N 1
ATOM 848 C CA . VAL A 1 110 ? 23.154 -11.229 -31.588 1.00 60.09 110 VAL A CA 1
ATOM 849 C C . VAL A 1 110 ? 22.620 -11.339 -30.155 1.00 60.09 110 VAL A C 1
ATOM 851 O O . VAL A 1 110 ? 21.590 -11.977 -29.945 1.00 60.09 110 VAL A O 1
ATOM 854 N N . TYR A 1 111 ? 23.255 -10.673 -29.184 1.00 58.59 111 TYR A N 1
ATOM 855 C CA . TYR A 1 111 ? 22.810 -10.671 -27.782 1.00 58.59 111 TYR A CA 1
ATOM 856 C C . TYR A 1 111 ? 21.686 -9.652 -27.492 1.00 58.59 111 TYR A C 1
ATOM 858 O O . TYR A 1 111 ? 20.791 -9.926 -26.695 1.00 58.59 111 TYR A O 1
ATOM 866 N N . ALA A 1 112 ? 21.667 -8.504 -28.176 1.00 53.53 112 ALA A N 1
ATOM 867 C CA . ALA A 1 112 ? 20.728 -7.396 -27.957 1.00 53.53 112 ALA A CA 1
ATOM 868 C C . ALA A 1 112 ? 19.285 -7.709 -28.375 1.00 53.53 112 ALA A C 1
ATOM 870 O O . ALA A 1 112 ? 18.358 -7.066 -27.891 1.00 53.53 112 ALA A O 1
ATOM 871 N N . ASN A 1 113 ? 19.078 -8.714 -29.229 1.00 57.66 113 ASN A N 1
ATOM 872 C CA . ASN A 1 113 ? 17.748 -9.171 -29.640 1.00 57.66 113 ASN A CA 1
ATOM 873 C C . ASN A 1 113 ? 17.233 -10.373 -28.818 1.00 57.66 113 ASN A C 1
ATOM 875 O O . ASN A 1 113 ? 16.222 -10.971 -29.184 1.00 57.66 113 ASN A O 1
ATOM 879 N N . GLY A 1 114 ? 17.918 -10.762 -27.735 1.00 65.69 114 GLY A N 1
ATOM 880 C CA . GLY A 1 114 ? 17.664 -12.038 -27.055 1.00 65.69 114 GLY A CA 1
ATOM 881 C C . GLY A 1 114 ? 16.401 -12.087 -26.192 1.00 65.69 114 GLY A C 1
ATOM 882 O O . GLY A 1 114 ? 15.775 -13.141 -26.081 1.00 65.69 114 GLY A O 1
ATOM 883 N N . PHE A 1 115 ? 15.995 -10.964 -25.591 1.00 79.31 115 PHE A N 1
ATOM 884 C CA . PHE A 1 115 ? 14.928 -10.967 -24.589 1.00 79.31 115 PHE A CA 1
ATOM 885 C C . PHE A 1 115 ? 13.676 -10.240 -25.070 1.00 79.31 115 PHE A C 1
ATOM 887 O O . PHE A 1 115 ? 13.643 -9.020 -25.243 1.00 79.31 115 PHE A O 1
ATOM 894 N N . GLN A 1 116 ? 12.600 -11.007 -25.227 1.00 84.50 116 GLN A N 1
ATOM 895 C CA . GLN A 1 116 ? 11.271 -10.485 -25.501 1.00 84.50 116 GLN A CA 1
ATOM 896 C C . GLN A 1 116 ? 10.345 -10.766 -24.321 1.00 84.50 116 GLN A C 1
ATOM 898 O O . GLN A 1 116 ? 10.103 -11.915 -23.962 1.00 84.50 116 GLN A O 1
ATOM 903 N N . MET A 1 117 ? 9.755 -9.704 -23.779 1.00 84.25 117 MET A N 1
ATOM 904 C CA . MET A 1 117 ? 8.742 -9.810 -22.734 1.00 84.25 117 MET A CA 1
ATOM 905 C C . MET A 1 117 ? 7.353 -9.922 -23.356 1.00 84.25 117 MET A C 1
ATOM 907 O O . MET A 1 117 ? 6.985 -9.143 -24.248 1.00 84.25 117 MET A O 1
ATOM 911 N N . VAL A 1 118 ? 6.581 -10.900 -22.887 1.00 84.88 118 VAL A N 1
ATOM 912 C CA . VAL A 1 118 ? 5.222 -11.180 -23.356 1.00 84.88 118 VAL A CA 1
ATOM 913 C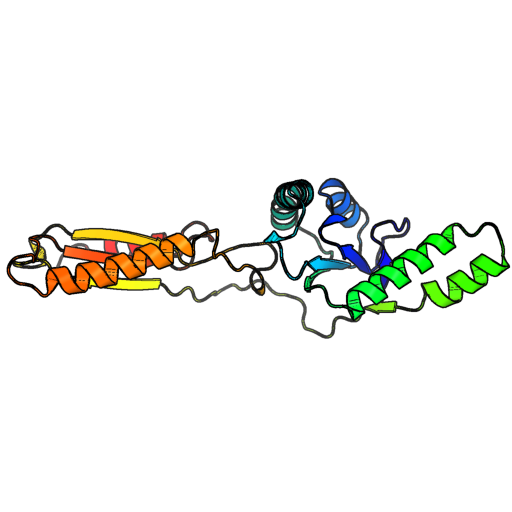 C . VAL A 1 118 ? 4.297 -11.246 -22.147 1.00 84.88 118 VAL A C 1
ATOM 915 O O . VAL A 1 118 ? 4.383 -12.164 -21.337 1.00 84.88 118 VAL A O 1
ATOM 918 N N . ALA A 1 119 ? 3.397 -10.272 -22.037 1.00 82.19 119 ALA A N 1
ATOM 919 C CA . ALA A 1 119 ? 2.319 -10.313 -21.061 1.00 82.19 119 ALA A CA 1
ATOM 920 C C . ALA A 1 119 ? 1.160 -11.125 -21.650 1.00 82.19 119 ALA A C 1
ATOM 922 O O . ALA A 1 119 ? 0.549 -10.724 -22.640 1.00 82.19 119 ALA A O 1
ATOM 923 N N . SER A 1 120 ? 0.881 -12.281 -21.049 1.00 74.12 120 SER A N 1
ATOM 924 C CA . SER A 1 120 ? -0.240 -13.146 -21.427 1.00 74.12 120 SER A CA 1
ATOM 925 C C . SER A 1 120 ? -1.352 -12.964 -20.401 1.00 74.12 120 SER A C 1
ATOM 927 O O . SER A 1 120 ? -1.458 -13.724 -19.444 1.00 74.12 120 SER A O 1
ATOM 929 N N . GLY A 1 121 ? -2.137 -11.900 -20.542 1.00 72.38 121 GLY A N 1
ATOM 930 C CA . GLY A 1 121 ? -3.211 -11.590 -19.606 1.00 72.38 121 GLY A CA 1
ATOM 931 C C . GLY A 1 121 ? -4.131 -10.489 -20.126 1.00 72.38 121 GLY A C 1
ATOM 932 O O . GLY A 1 121 ? -3.733 -9.722 -21.006 1.00 72.38 121 GLY A O 1
ATOM 933 N N . PRO A 1 122 ? -5.374 -10.412 -19.622 1.00 72.88 122 PRO A N 1
ATOM 934 C CA . PRO A 1 122 ? -6.262 -9.307 -19.943 1.00 72.88 122 PRO A CA 1
ATOM 935 C C . PRO A 1 122 ? -5.672 -7.989 -19.426 1.00 72.88 122 PRO A C 1
ATOM 937 O O . PRO A 1 122 ? -5.005 -7.956 -18.393 1.00 72.88 122 PRO A O 1
ATOM 940 N N . GLN A 1 123 ? -5.946 -6.894 -20.136 1.00 73.69 123 GLN A N 1
ATOM 941 C CA . GLN A 1 123 ? -5.574 -5.555 -19.684 1.00 73.69 123 GLN A CA 1
ATOM 942 C C . GLN A 1 123 ? -6.179 -5.279 -18.301 1.00 73.69 123 GLN A C 1
ATOM 944 O O . GLN A 1 123 ? -7.346 -5.608 -18.060 1.00 73.69 123 GLN A O 1
ATOM 949 N N . SER A 1 124 ? -5.391 -4.668 -17.410 1.00 71.44 124 SER A N 1
ATOM 950 C CA . SER A 1 124 ? -5.873 -4.246 -16.094 1.00 71.44 124 SER A CA 1
ATOM 951 C C . SER A 1 124 ? -7.069 -3.307 -16.254 1.00 71.44 124 SER A C 1
ATOM 953 O O . SER A 1 124 ? -7.053 -2.399 -17.087 1.00 71.44 124 SER A O 1
ATOM 955 N N . LYS A 1 125 ? -8.128 -3.551 -15.481 1.00 79.00 125 LYS A N 1
ATOM 956 C CA . LYS A 1 125 ? -9.344 -2.735 -15.468 1.00 79.00 125 LYS A CA 1
ATOM 957 C C . LYS A 1 125 ? -9.554 -2.180 -14.073 1.00 79.00 125 LYS A C 1
ATOM 959 O O . LYS A 1 125 ? -9.311 -2.870 -13.086 1.00 79.00 125 LYS A O 1
ATOM 964 N N . GLN A 1 126 ? -10.062 -0.955 -14.010 1.00 79.69 126 GLN A N 1
ATOM 965 C CA . GLN A 1 126 ? -10.488 -0.346 -12.758 1.00 79.69 126 GLN A CA 1
ATOM 966 C C . GLN A 1 126 ? -11.513 -1.245 -12.049 1.00 79.69 126 GLN A C 1
ATOM 968 O O . GLN A 1 126 ? -12.514 -1.652 -12.647 1.00 79.69 126 GLN A O 1
ATOM 973 N N . VAL A 1 127 ? -11.271 -1.525 -10.769 1.00 82.12 127 VAL A N 1
ATOM 974 C CA . VAL A 1 127 ? -12.218 -2.225 -9.895 1.00 82.12 127 VAL A CA 1
ATOM 975 C C . VAL A 1 127 ? -13.237 -1.201 -9.402 1.00 82.12 127 VAL A C 1
ATOM 977 O O . VAL A 1 127 ? -12.874 -0.279 -8.678 1.00 82.12 127 VAL A O 1
ATOM 980 N N . LYS A 1 128 ? -14.495 -1.327 -9.835 1.00 80.62 128 LYS A N 1
ATOM 981 C CA . LYS A 1 128 ? -15.562 -0.372 -9.485 1.00 80.62 128 LYS A CA 1
ATOM 982 C C . LYS A 1 128 ? -16.236 -0.692 -8.149 1.00 80.62 128 LYS A C 1
ATOM 984 O O . LYS A 1 128 ? -16.505 0.225 -7.388 1.00 80.62 128 LYS A O 1
ATOM 989 N N . ASP A 1 129 ? -16.403 -1.978 -7.842 1.00 79.62 129 ASP A N 1
ATOM 990 C CA . ASP A 1 129 ? -17.126 -2.453 -6.657 1.00 79.62 129 ASP A CA 1
ATOM 991 C C . ASP A 1 129 ? -16.203 -3.290 -5.762 1.00 79.62 129 ASP A C 1
ATOM 993 O O . ASP A 1 129 ? -16.338 -4.507 -5.629 1.00 79.62 129 ASP A O 1
ATOM 997 N N . ALA A 1 130 ? -15.186 -2.643 -5.190 1.00 81.94 130 ALA A N 1
ATOM 998 C CA . ALA A 1 130 ? -14.295 -3.308 -4.248 1.00 81.94 130 ALA A CA 1
ATOM 999 C C . ALA A 1 130 ? -15.038 -3.583 -2.930 1.00 81.94 130 ALA A C 1
ATOM 1001 O O . ALA A 1 130 ? -15.438 -2.657 -2.225 1.00 81.94 130 ALA A O 1
ATOM 1002 N N . HIS A 1 131 ? -15.198 -4.859 -2.574 1.00 85.44 131 HIS A N 1
ATOM 1003 C CA . HIS A 1 131 ? -15.750 -5.243 -1.278 1.00 85.44 131 HIS A CA 1
ATOM 1004 C C . HIS A 1 131 ? -14.736 -4.956 -0.165 1.00 85.44 131 HIS A C 1
ATOM 1006 O O . HIS A 1 131 ? -13.712 -5.629 -0.051 1.00 85.44 131 HIS A O 1
ATOM 1012 N N . ILE A 1 132 ? -15.039 -3.958 0.665 1.00 88.06 132 ILE A N 1
ATOM 1013 C CA . ILE A 1 132 ? -14.258 -3.607 1.853 1.00 88.06 132 ILE A CA 1
ATOM 1014 C C . ILE A 1 132 ? -14.959 -4.204 3.072 1.00 88.06 132 ILE A C 1
ATOM 1016 O O . ILE A 1 132 ? -16.143 -3.962 3.295 1.00 88.06 132 ILE A O 1
ATOM 1020 N N . VAL A 1 133 ? -14.224 -4.986 3.860 1.00 91.94 133 VAL A N 1
ATOM 1021 C CA . VAL A 1 133 ? -14.729 -5.602 5.091 1.00 91.94 133 VAL A CA 1
ATOM 1022 C C . VAL A 1 133 ? -14.248 -4.782 6.281 1.00 91.94 133 VAL A C 1
ATOM 1024 O O . VAL A 1 133 ? -13.102 -4.354 6.319 1.00 91.94 133 VAL A O 1
ATOM 1027 N N . SER A 1 134 ? -15.110 -4.579 7.269 1.00 94.38 134 SER A N 1
ATOM 1028 C CA . SER A 1 134 ? -14.734 -4.004 8.562 1.00 94.38 134 SER A CA 1
ATOM 1029 C C . SER A 1 134 ? -15.179 -4.952 9.668 1.00 94.38 134 SER A C 1
ATOM 1031 O O . SER A 1 134 ? -16.171 -5.666 9.516 1.00 94.38 134 SER A O 1
ATOM 1033 N N . ILE A 1 135 ? -14.445 -4.980 10.777 1.00 95.38 135 ILE A N 1
ATOM 1034 C CA . ILE A 1 135 ? -14.738 -5.851 11.919 1.00 95.38 135 ILE A CA 1
ATOM 1035 C C . ILE A 1 135 ? -15.126 -4.979 13.107 1.00 95.38 135 ILE A C 1
ATOM 1037 O O . ILE A 1 135 ? -14.416 -4.039 13.459 1.00 95.38 135 ILE A O 1
ATOM 1041 N N . GLN A 1 136 ? -16.245 -5.308 13.743 1.00 95.19 136 GLN A N 1
ATOM 1042 C CA . GLN A 1 136 ? -16.753 -4.610 14.917 1.00 95.19 136 GLN A CA 1
ATOM 1043 C C . GLN A 1 136 ? -16.988 -5.599 16.059 1.00 95.19 136 GLN A C 1
ATOM 1045 O O . GLN A 1 136 ? -17.520 -6.686 15.846 1.00 95.19 136 GLN A O 1
ATOM 1050 N N . GLY A 1 137 ? -16.636 -5.202 17.279 1.00 95.06 137 GLY A N 1
ATOM 1051 C CA . GLY A 1 137 ? -16.969 -5.920 18.507 1.00 95.06 137 GLY A CA 1
ATOM 1052 C C . GLY A 1 137 ? -17.313 -4.950 19.632 1.00 95.06 137 GLY A C 1
ATOM 1053 O O . GLY A 1 137 ? -16.727 -3.876 19.718 1.00 95.06 137 GLY A O 1
ATOM 1054 N N . LYS A 1 138 ? -18.260 -5.307 20.504 1.00 94.62 138 LYS A N 1
ATOM 1055 C CA . LYS A 1 138 ? -18.684 -4.473 21.639 1.00 94.62 138 LYS A CA 1
ATOM 1056 C C . LYS A 1 138 ? -18.573 -5.259 22.944 1.00 94.62 138 LYS A C 1
ATOM 1058 O O . LYS A 1 138 ? -18.954 -6.424 23.000 1.00 94.62 138 LYS A O 1
ATOM 1063 N N . LEU A 1 139 ? -18.052 -4.618 23.985 1.00 94.56 139 LEU A N 1
ATOM 1064 C CA . LEU A 1 139 ? -18.084 -5.090 25.365 1.00 94.56 139 LEU A CA 1
ATOM 1065 C C . LEU A 1 139 ? -19.036 -4.188 26.151 1.00 94.56 139 LEU A C 1
ATOM 1067 O O . LEU A 1 139 ? -18.752 -3.003 26.345 1.00 94.56 139 LEU A O 1
ATOM 1071 N N . SER A 1 140 ? -20.159 -4.742 26.599 1.00 94.19 140 SER A N 1
ATOM 1072 C CA . SER A 1 140 ? -21.154 -3.991 27.363 1.00 94.19 140 SER A CA 1
ATOM 1073 C C . SER A 1 140 ? -20.667 -3.732 28.788 1.00 94.19 140 SER A C 1
ATOM 1075 O O . SER A 1 140 ? -20.128 -4.617 29.464 1.00 94.19 140 SER A O 1
ATOM 1077 N N . GLY A 1 141 ? -20.834 -2.496 29.244 1.00 92.81 141 GLY A N 1
ATOM 1078 C CA . GLY A 1 141 ? -20.496 -2.083 30.599 1.00 92.81 141 GLY A CA 1
ATOM 1079 C C . GLY A 1 141 ? -21.468 -2.636 31.641 1.00 92.81 141 GLY A C 1
ATOM 1080 O O . GLY A 1 141 ? -22.521 -3.191 31.336 1.00 92.81 141 GLY A O 1
ATOM 1081 N N . LYS A 1 142 ? -21.122 -2.465 32.915 1.00 90.94 142 LYS A N 1
ATOM 1082 C CA . LYS A 1 142 ? -21.959 -2.873 34.044 1.00 90.94 142 LYS A CA 1
ATOM 1083 C C . LYS A 1 142 ? -23.133 -1.907 34.229 1.00 90.94 142 LYS A C 1
ATOM 1085 O O . LYS A 1 142 ? -22.976 -0.866 34.868 1.00 90.94 142 LYS A O 1
ATOM 1090 N N . GLY A 1 143 ? -24.304 -2.260 33.704 1.00 87.69 143 GLY A N 1
ATOM 1091 C CA . GLY A 1 143 ? -25.531 -1.463 33.799 1.00 87.69 143 GLY A CA 1
ATOM 1092 C C . GLY A 1 143 ? -26.466 -1.710 32.618 1.00 87.69 143 GLY A C 1
ATOM 1093 O O . GLY A 1 143 ? -26.289 -2.677 31.883 1.00 87.69 143 GLY A O 1
ATOM 1094 N N . ALA A 1 144 ? -27.458 -0.837 32.445 1.00 87.12 144 ALA A N 1
ATOM 1095 C CA . ALA A 1 144 ? -28.277 -0.822 31.237 1.00 87.12 144 ALA A CA 1
ATOM 1096 C C . ALA A 1 144 ? -27.461 -0.224 30.084 1.00 87.12 144 ALA A C 1
ATOM 1098 O O . ALA A 1 144 ? -27.057 0.934 30.157 1.00 87.12 144 ALA A O 1
ATOM 1099 N N . GLU A 1 145 ? -27.202 -1.028 29.056 1.00 83.19 145 GLU A N 1
ATOM 1100 C CA . GLU A 1 145 ? -26.271 -0.722 27.965 1.00 83.19 145 GLU A CA 1
ATOM 1101 C C . GLU A 1 145 ? -26.537 0.631 27.291 1.00 83.19 145 GLU A C 1
ATOM 1103 O O . GLU A 1 145 ? -25.590 1.388 27.078 1.00 83.19 145 GLU A O 1
ATOM 1108 N N . ASP A 1 146 ? -27.807 0.953 27.040 1.00 86.00 146 ASP A N 1
ATOM 1109 C CA . ASP A 1 146 ? -28.237 2.170 26.333 1.00 86.00 146 ASP A CA 1
ATOM 1110 C C . ASP A 1 146 ? -28.072 3.451 27.161 1.00 86.00 146 ASP A C 1
ATOM 1112 O O . ASP A 1 146 ? -28.030 4.555 26.624 1.00 86.00 146 ASP A O 1
ATOM 1116 N N . LEU A 1 147 ? -27.956 3.314 28.485 1.00 88.88 147 LEU A N 1
ATOM 1117 C CA . LEU A 1 147 ? -27.749 4.435 29.405 1.00 88.88 147 LEU A CA 1
ATOM 1118 C C . LEU A 1 147 ? -26.264 4.685 29.692 1.00 88.88 147 LEU A C 1
ATOM 1120 O O . LEU A 1 147 ? -25.921 5.677 30.341 1.00 88.88 147 LEU A O 1
ATOM 1124 N N . LEU A 1 148 ? -25.380 3.778 29.265 1.00 92.69 148 LEU A N 1
ATOM 1125 C CA . LEU A 1 148 ? -23.947 3.886 29.504 1.00 92.69 148 LEU A CA 1
ATOM 1126 C C . LEU A 1 148 ? -23.242 4.565 28.322 1.00 92.69 148 LEU A C 1
ATOM 1128 O O . LEU A 1 148 ? -23.513 4.243 27.164 1.00 92.69 148 LEU A O 1
ATOM 1132 N N . PRO A 1 149 ? -22.264 5.451 28.587 1.00 94.19 149 PRO A N 1
ATOM 1133 C CA . PRO A 1 149 ? -21.448 6.013 27.522 1.00 94.19 149 PRO A CA 1
ATOM 1134 C C . PRO A 1 149 ? -20.648 4.903 26.831 1.00 94.19 149 PRO A C 1
ATOM 1136 O O . PRO A 1 149 ? -20.180 3.962 27.477 1.00 94.19 149 PRO A O 1
ATOM 1139 N N . THR A 1 150 ? -20.472 5.026 25.515 1.00 94.06 150 THR A N 1
ATOM 1140 C CA . THR A 1 150 ? -19.675 4.088 24.716 1.00 94.06 150 THR A CA 1
ATOM 1141 C C . THR A 1 150 ? -18.368 4.748 24.298 1.00 94.06 150 THR A C 1
ATOM 1143 O O . THR A 1 150 ? -18.378 5.797 23.659 1.00 94.06 150 THR A O 1
ATOM 1146 N N . LEU A 1 151 ? -17.242 4.127 24.644 1.00 95.25 151 LEU A N 1
ATOM 1147 C CA . LEU A 1 151 ? -15.920 4.520 24.174 1.00 95.25 151 LEU A CA 1
ATOM 1148 C C . LEU A 1 151 ? -15.530 3.644 22.981 1.00 95.25 151 LEU A C 1
ATOM 1150 O O . LEU A 1 151 ? -15.408 2.426 23.114 1.00 95.25 151 LEU A O 1
ATOM 1154 N N . ALA A 1 152 ? -15.322 4.273 21.827 1.00 95.06 152 ALA A N 1
ATOM 1155 C CA . ALA A 1 152 ? -14.863 3.599 20.623 1.00 95.06 152 ALA A CA 1
ATOM 1156 C C . ALA A 1 152 ? -13.332 3.625 20.531 1.00 95.06 152 ALA A C 1
ATOM 1158 O O . ALA A 1 152 ? -12.711 4.687 20.529 1.00 95.06 152 ALA A O 1
ATOM 1159 N N . ILE A 1 153 ? -12.732 2.446 20.428 1.00 96.00 153 ILE A N 1
ATOM 1160 C CA . ILE A 1 153 ? -11.341 2.236 20.048 1.00 96.00 153 ILE A CA 1
ATOM 1161 C C . ILE A 1 153 ? -11.369 1.853 18.573 1.00 96.00 153 ILE A C 1
ATOM 1163 O O . ILE A 1 153 ? -12.012 0.871 18.196 1.00 96.00 153 ILE A O 1
ATOM 1167 N N . VAL A 1 154 ? -10.697 2.645 17.741 1.00 94.62 154 VAL A N 1
ATOM 1168 C CA . VAL A 1 154 ? -10.742 2.505 16.285 1.00 94.62 154 VAL A CA 1
ATOM 1169 C C . VAL A 1 154 ? -9.334 2.367 15.730 1.00 94.62 154 VAL A C 1
ATOM 1171 O O . VAL A 1 154 ? -8.428 3.100 16.123 1.00 94.62 154 VAL A O 1
ATOM 1174 N N . THR A 1 155 ? -9.149 1.444 14.795 1.00 94.38 155 THR A N 1
ATOM 1175 C CA . THR A 1 155 ? -7.945 1.369 13.964 1.00 94.38 155 THR A CA 1
ATOM 1176 C C . THR A 1 155 ? -8.317 0.870 12.570 1.00 94.38 155 THR A C 1
ATOM 1178 O O . THR A 1 155 ? -9.435 0.399 12.361 1.00 94.38 155 THR A O 1
ATOM 1181 N N . HIS A 1 156 ? -7.412 0.985 11.605 1.00 93.38 156 HIS A N 1
ATOM 1182 C CA . HIS A 1 156 ? -7.620 0.460 10.260 1.00 93.38 156 HIS A CA 1
ATOM 1183 C C . HIS A 1 156 ? -6.496 -0.504 9.891 1.00 93.38 156 HIS A C 1
ATOM 1185 O O . HIS A 1 156 ? -5.342 -0.293 10.261 1.00 93.38 156 HIS A O 1
ATOM 1191 N N . TYR A 1 157 ? -6.847 -1.597 9.216 1.00 91.94 157 TYR A N 1
ATOM 1192 C CA . TYR A 1 157 ? -5.915 -2.705 8.975 1.00 91.94 157 TYR A CA 1
ATOM 1193 C C . TYR A 1 157 ? -5.287 -2.700 7.585 1.00 91.94 157 TYR A C 1
ATOM 1195 O O . TYR A 1 157 ? -4.413 -3.515 7.294 1.00 91.94 157 TYR A O 1
ATOM 1203 N N . ASP A 1 158 ? -5.758 -1.824 6.710 1.00 89.75 158 ASP A N 1
ATOM 1204 C CA . ASP A 1 158 ? -5.368 -1.805 5.316 1.00 89.75 158 ASP A CA 1
ATOM 1205 C C . ASP A 1 158 ? -4.036 -1.085 5.092 1.00 89.75 158 ASP A C 1
ATOM 1207 O O . ASP A 1 158 ? -3.660 -0.147 5.799 1.00 89.75 158 ASP A O 1
ATOM 1211 N N . SER A 1 159 ? -3.326 -1.532 4.065 1.00 89.56 159 SER A N 1
ATOM 1212 C CA . SER A 1 159 ? -2.118 -0.915 3.534 1.00 89.56 159 SER A CA 1
ATOM 1213 C C . SER A 1 159 ? -2.315 -0.577 2.066 1.00 89.56 159 SER A C 1
ATOM 1215 O O . SER A 1 159 ? -3.148 -1.167 1.380 1.00 89.56 159 SER A O 1
ATOM 1217 N N . PHE A 1 160 ? -1.557 0.404 1.593 1.00 88.06 160 PHE A N 1
ATOM 1218 C CA . PHE A 1 160 ? -1.653 0.899 0.231 1.00 88.06 160 PHE A CA 1
ATOM 1219 C C . PHE A 1 160 ? -0.258 1.205 -0.300 1.00 88.06 160 PHE A C 1
ATOM 1221 O O . PHE A 1 160 ? 0.611 1.621 0.463 1.00 88.06 160 PHE A O 1
ATOM 1228 N N . GLY A 1 161 ? -0.074 0.978 -1.593 1.00 89.06 161 GLY A N 1
ATOM 1229 C CA . GLY A 1 161 ? 1.142 1.258 -2.345 1.00 89.06 161 GLY A CA 1
ATOM 1230 C C . GLY A 1 161 ? 0.866 1.071 -3.834 1.00 89.06 161 GLY A C 1
ATOM 1231 O O . GLY A 1 161 ? -0.197 0.562 -4.209 1.00 89.06 161 GLY A O 1
ATOM 1232 N N . ILE A 1 162 ? 1.822 1.445 -4.682 1.00 89.12 162 ILE A N 1
ATOM 1233 C CA . ILE A 1 162 ? 1.680 1.381 -6.151 1.00 89.12 162 ILE A CA 1
ATOM 1234 C C . ILE A 1 162 ? 1.405 -0.040 -6.672 1.00 89.12 162 ILE A C 1
ATOM 1236 O O . ILE A 1 162 ? 0.750 -0.223 -7.697 1.00 89.12 162 ILE A O 1
ATOM 1240 N N . ALA A 1 163 ? 1.844 -1.059 -5.930 1.00 88.50 163 ALA A N 1
ATOM 1241 C CA . ALA A 1 163 ? 1.529 -2.462 -6.173 1.00 88.50 163 ALA A CA 1
ATOM 1242 C C . ALA A 1 163 ? 0.718 -3.038 -4.995 1.00 88.50 163 ALA A C 1
ATOM 1244 O O . ALA A 1 163 ? 1.306 -3.642 -4.094 1.00 88.50 163 ALA A O 1
ATOM 1245 N N . PRO A 1 164 ? -0.627 -2.919 -4.987 1.00 84.31 164 PRO A N 1
ATOM 1246 C CA . PRO A 1 164 ? -1.455 -3.292 -3.835 1.00 84.31 164 PRO A CA 1
ATOM 1247 C C . PRO A 1 164 ? -1.270 -4.739 -3.361 1.00 84.31 164 PRO A C 1
ATOM 1249 O O . PRO A 1 164 ? -1.244 -4.998 -2.164 1.00 84.31 164 PRO A O 1
ATOM 1252 N N . TYR A 1 165 ? -1.067 -5.686 -4.285 1.00 84.06 165 TYR A N 1
ATOM 1253 C CA . TYR A 1 165 ? -0.829 -7.099 -3.951 1.00 84.06 165 TYR A CA 1
ATOM 1254 C C . TYR A 1 165 ? 0.493 -7.337 -3.194 1.00 84.06 165 TYR A C 1
ATOM 1256 O O . TYR A 1 165 ? 0.660 -8.344 -2.508 1.00 84.06 165 TYR A O 1
ATOM 1264 N N . LEU A 1 166 ? 1.449 -6.417 -3.328 1.00 85.06 166 LEU A N 1
ATOM 1265 C CA . LEU A 1 166 ? 2.755 -6.471 -2.672 1.00 85.06 166 LEU A CA 1
ATOM 1266 C C . LEU A 1 166 ? 2.855 -5.510 -1.478 1.00 85.06 166 LEU A C 1
ATOM 1268 O O . LEU A 1 166 ? 3.868 -5.524 -0.779 1.00 85.06 166 LEU A O 1
ATOM 1272 N N . A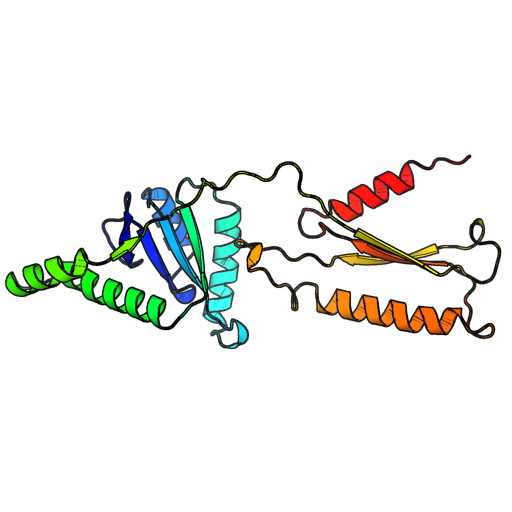LA A 1 167 ? 1.824 -4.702 -1.224 1.00 83.56 167 ALA A N 1
ATOM 1273 C CA . ALA A 1 167 ? 1.805 -3.708 -0.162 1.00 83.56 167 ALA A CA 1
ATOM 1274 C C . ALA A 1 167 ? 1.485 -4.361 1.193 1.00 83.56 167 ALA A C 1
ATOM 1276 O O . ALA A 1 167 ? 0.341 -4.353 1.642 1.00 83.56 167 ALA A O 1
ATOM 1277 N N . TYR A 1 168 ? 2.497 -4.917 1.867 1.00 80.62 168 TYR A N 1
ATOM 1278 C CA . TYR A 1 168 ? 2.375 -5.446 3.232 1.00 80.62 168 TYR A CA 1
ATOM 1279 C C . TYR A 1 168 ? 2.698 -4.353 4.260 1.00 80.62 168 TYR A C 1
ATOM 1281 O O . TYR A 1 168 ? 3.852 -3.979 4.441 1.00 80.62 168 TYR A O 1
ATOM 1289 N N . GLY A 1 169 ? 1.688 -3.833 4.960 1.00 72.44 169 GLY A N 1
ATOM 1290 C CA . GLY A 1 169 ? 1.852 -2.694 5.871 1.00 72.44 169 GLY A CA 1
ATOM 1291 C C . GLY A 1 169 ? 2.136 -3.039 7.329 1.00 72.44 169 GLY A C 1
ATOM 1292 O O . GLY A 1 169 ? 1.519 -2.420 8.197 1.00 72.44 169 GLY A O 1
ATOM 1293 N N . VAL A 1 170 ? 3.040 -3.983 7.625 1.00 66.88 170 VAL A N 1
ATOM 1294 C CA . VAL A 1 170 ? 3.416 -4.294 9.025 1.00 66.88 170 VAL A CA 1
ATOM 1295 C C . VAL A 1 170 ? 3.903 -3.032 9.747 1.00 66.88 170 VAL A C 1
ATOM 1297 O O . VAL A 1 170 ? 3.422 -2.734 10.838 1.00 66.88 170 VAL A O 1
ATOM 1300 N N . ASP A 1 171 ? 4.767 -2.259 9.084 1.00 68.88 171 ASP A N 1
ATOM 1301 C CA . ASP A 1 171 ? 5.320 -0.990 9.583 1.00 68.88 171 ASP A CA 1
ATOM 1302 C C . ASP A 1 171 ? 4.463 0.245 9.230 1.00 68.88 171 ASP A C 1
ATOM 1304 O O . ASP A 1 171 ? 4.784 1.364 9.605 1.00 68.88 171 ASP A O 1
ATOM 1308 N N . SER A 1 172 ? 3.338 0.061 8.523 1.00 75.31 172 SER A N 1
ATOM 1309 C CA . SER A 1 172 ? 2.345 1.132 8.350 1.00 75.31 172 SER A CA 1
ATOM 1310 C C . SER A 1 172 ? 1.318 1.074 9.475 1.00 75.31 172 SER A C 1
ATOM 1312 O O . SER A 1 172 ? 1.254 1.975 10.299 1.00 75.31 172 SER A O 1
ATOM 1314 N N . ASN A 1 173 ? 0.497 0.021 9.501 1.00 84.62 173 ASN A N 1
ATOM 1315 C CA . ASN A 1 173 ? -0.636 -0.088 10.427 1.00 84.62 173 ASN A CA 1
ATOM 1316 C C . ASN A 1 173 ? -0.659 -1.419 11.187 1.00 84.62 173 ASN A C 1
ATOM 1318 O O . ASN A 1 173 ? -1.422 -1.562 12.140 1.00 84.62 173 ASN A O 1
ATOM 1322 N N . GLY A 1 174 ? 0.173 -2.394 10.805 1.00 87.06 174 GLY A N 1
ATOM 1323 C CA . GLY A 1 174 ? 0.185 -3.720 11.422 1.00 87.06 174 GLY A CA 1
ATOM 1324 C C . GLY A 1 174 ? 0.487 -3.685 12.920 1.00 87.06 174 GLY A C 1
ATOM 1325 O O . GLY A 1 174 ? -0.156 -4.401 13.685 1.00 87.06 174 GLY A O 1
ATOM 1326 N N . SER A 1 175 ? 1.392 -2.807 13.361 1.00 89.31 175 SER A N 1
ATOM 1327 C CA . SER A 1 175 ? 1.664 -2.572 14.788 1.00 89.31 175 SER A CA 1
ATOM 1328 C C . SER A 1 175 ? 0.434 -2.044 15.543 1.00 89.31 175 SER A C 1
ATOM 1330 O O . SER A 1 175 ? 0.129 -2.521 16.638 1.00 89.31 175 SER A O 1
ATOM 1332 N N . GLY A 1 176 ? -0.319 -1.123 14.935 1.00 90.88 176 GLY A N 1
ATOM 1333 C CA . GLY A 1 176 ? -1.579 -0.604 15.470 1.00 90.88 176 GLY A CA 1
ATOM 1334 C C . GLY A 1 176 ? -2.654 -1.684 15.580 1.00 90.88 176 GLY A C 1
ATOM 1335 O O . GLY A 1 176 ? -3.303 -1.798 16.618 1.00 90.88 176 GLY A O 1
ATOM 1336 N N . VAL A 1 177 ? -2.786 -2.536 14.559 1.00 93.88 177 VAL A N 1
ATOM 1337 C CA . VAL A 1 177 ? -3.698 -3.691 14.579 1.00 93.88 177 VAL A CA 1
ATOM 1338 C C . VAL A 1 177 ? -3.299 -4.694 15.664 1.00 93.88 177 VAL A C 1
ATOM 1340 O O . VAL A 1 177 ? -4.160 -5.176 16.397 1.00 93.88 177 VAL A O 1
ATOM 1343 N N . ALA A 1 178 ? -2.005 -4.984 15.819 1.00 94.38 178 ALA A N 1
ATOM 1344 C CA . ALA A 1 178 ? -1.519 -5.885 16.861 1.00 94.38 178 ALA A CA 1
ATOM 1345 C C . ALA A 1 178 ? -1.832 -5.343 18.266 1.00 94.38 178 ALA A C 1
ATOM 1347 O O . ALA A 1 178 ? -2.399 -6.059 19.093 1.00 94.38 178 ALA A O 1
ATOM 1348 N N . ALA A 1 179 ? -1.542 -4.062 18.516 1.00 94.31 179 ALA A N 1
ATOM 1349 C CA . ALA A 1 179 ? -1.879 -3.403 19.776 1.00 94.31 179 ALA A CA 1
ATOM 1350 C C . ALA A 1 179 ? -3.396 -3.399 20.029 1.00 94.31 179 ALA A C 1
ATOM 1352 O O . ALA A 1 179 ? -3.841 -3.676 21.141 1.00 94.31 179 ALA A O 1
ATOM 1353 N N . PHE A 1 180 ? -4.198 -3.143 18.996 1.00 96.00 180 PHE A N 1
ATOM 1354 C CA . PHE A 1 180 ? -5.656 -3.164 19.067 1.00 96.00 180 PHE A CA 1
ATOM 1355 C C . PHE A 1 180 ? -6.208 -4.539 19.463 1.00 96.00 180 PHE A C 1
ATOM 1357 O O . PHE A 1 180 ? -7.047 -4.627 20.361 1.00 96.00 180 PHE A O 1
ATOM 1364 N N . LEU A 1 181 ? -5.723 -5.616 18.838 1.00 96.12 181 LEU A N 1
ATOM 1365 C CA . LEU A 1 181 ? -6.144 -6.983 19.158 1.00 96.12 181 LEU A CA 1
ATOM 1366 C C . LEU A 1 181 ? -5.723 -7.387 20.577 1.00 96.12 181 LEU A C 1
ATOM 1368 O O . LEU A 1 181 ? -6.499 -8.026 21.293 1.00 96.12 181 LEU A O 1
ATOM 1372 N N . GLU A 1 182 ? -4.538 -6.968 21.023 1.00 97.12 182 GLU A N 1
ATOM 1373 C CA . GLU A 1 182 ? -4.100 -7.191 22.403 1.00 97.12 182 GLU A CA 1
ATOM 1374 C C . GLU A 1 182 ? -4.951 -6.419 23.415 1.00 97.12 182 GLU A C 1
ATOM 1376 O O . GLU A 1 182 ? -5.358 -6.985 24.434 1.00 97.12 182 GLU A O 1
ATOM 1381 N N . LEU A 1 183 ? -5.304 -5.164 23.125 1.00 96.81 183 LEU A N 1
ATOM 1382 C CA . LEU A 1 183 ? -6.235 -4.400 23.955 1.00 96.81 183 LEU A CA 1
ATOM 1383 C C . LEU A 1 183 ? -7.601 -5.086 24.019 1.00 96.81 183 LEU A C 1
ATOM 1385 O O . LEU A 1 183 ? -8.127 -5.272 25.117 1.00 96.81 183 LEU A O 1
ATOM 1389 N N . ALA A 1 184 ? -8.146 -5.534 22.886 1.00 96.38 184 ALA A N 1
ATOM 1390 C CA . ALA A 1 184 ? -9.412 -6.264 22.849 1.00 96.38 184 ALA A CA 1
ATOM 1391 C C . ALA A 1 184 ? -9.366 -7.529 23.724 1.00 96.38 184 ALA A C 1
ATOM 1393 O O . ALA A 1 184 ? -10.275 -7.776 24.522 1.00 96.38 184 ALA A O 1
ATOM 1394 N N . ARG A 1 185 ? -8.269 -8.294 23.657 1.00 96.31 185 ARG A N 1
ATOM 1395 C CA . ARG A 1 185 ? -8.052 -9.493 24.480 1.00 96.31 185 ARG A CA 1
ATOM 1396 C C . ARG A 1 185 ? -7.966 -9.170 25.975 1.00 96.31 185 ARG A C 1
ATOM 1398 O O . ARG A 1 185 ? -8.547 -9.889 26.792 1.00 96.31 185 ARG A O 1
ATOM 1405 N N . LEU A 1 186 ? -7.232 -8.123 26.353 1.00 96.25 186 LEU A N 1
ATOM 1406 C CA . LEU A 1 186 ? -7.079 -7.704 27.750 1.00 96.25 186 LEU A CA 1
ATOM 1407 C C . LEU A 1 186 ? -8.395 -7.173 28.327 1.00 96.25 186 LEU A C 1
ATOM 1409 O O . LEU A 1 186 ? -8.797 -7.596 29.413 1.00 96.25 186 LEU A O 1
ATOM 1413 N N . PHE A 1 187 ? -9.100 -6.312 27.591 1.00 95.88 187 PHE A N 1
ATOM 1414 C CA . PHE A 1 187 ? -10.390 -5.773 28.018 1.00 95.88 187 PHE A CA 1
ATOM 1415 C C . PHE A 1 187 ? -11.479 -6.840 28.078 1.00 95.88 187 PHE A C 1
ATOM 1417 O O . PHE A 1 187 ? -12.277 -6.814 29.010 1.00 95.88 187 PHE A O 1
ATOM 1424 N N . SER A 1 188 ? -11.465 -7.831 27.182 1.00 94.12 188 SER A N 1
ATOM 1425 C CA . SER A 1 188 ? -12.357 -8.992 27.280 1.00 94.12 188 SER A CA 1
ATOM 1426 C C . SER A 1 188 ? -12.206 -9.702 28.632 1.00 94.12 188 SER A C 1
ATOM 1428 O O . SER A 1 188 ? -13.195 -9.938 29.321 1.00 94.12 188 SER A O 1
ATOM 1430 N N . ARG A 1 189 ? -10.969 -9.951 29.087 1.00 94.31 189 ARG A N 1
ATOM 1431 C CA . ARG A 1 189 ? -10.715 -10.545 30.414 1.00 94.31 189 ARG A CA 1
ATOM 1432 C C . ARG A 1 189 ? -11.119 -9.620 31.563 1.00 94.31 189 ARG A C 1
ATOM 1434 O O . ARG A 1 189 ? -11.643 -10.094 32.566 1.00 94.31 189 ARG A O 1
ATOM 1441 N N . LEU A 1 190 ? -10.884 -8.317 31.419 1.00 93.75 190 LEU A N 1
ATOM 1442 C CA . LEU A 1 190 ? -11.216 -7.318 32.437 1.00 93.75 190 LEU A CA 1
ATOM 1443 C C . LEU A 1 190 ? -12.733 -7.186 32.648 1.00 93.75 190 LEU A C 1
ATOM 1445 O O . LEU A 1 190 ? -13.183 -7.068 33.787 1.00 93.75 190 LEU A O 1
ATOM 1449 N N . TYR A 1 191 ? -13.511 -7.227 31.563 1.00 93.31 191 TYR A N 1
ATOM 1450 C CA . TYR A 1 191 ? -14.971 -7.098 31.583 1.00 93.31 191 TYR A CA 1
ATOM 1451 C C . TYR A 1 191 ? -15.675 -8.375 32.063 1.00 93.31 191 TYR A C 1
ATOM 1453 O O . TYR A 1 191 ? -16.802 -8.295 32.541 1.00 93.31 191 TYR A O 1
ATOM 1461 N N . LEU A 1 192 ? -15.011 -9.536 32.011 1.00 91.50 192 LEU A N 1
ATOM 1462 C CA . LEU A 1 192 ? -15.533 -10.787 32.576 1.00 91.50 192 LEU A CA 1
ATOM 1463 C C . LEU A 1 192 ? -15.528 -10.809 34.114 1.00 91.50 192 LEU A C 1
ATOM 1465 O O . LEU A 1 192 ? -16.311 -11.540 34.718 1.00 91.50 192 LEU A O 1
ATOM 1469 N N . ASN A 1 193 ? -14.654 -10.040 34.768 1.00 91.19 193 ASN A N 1
ATOM 1470 C CA . ASN A 1 193 ? -14.557 -10.022 36.227 1.00 91.19 193 ASN A CA 1
ATOM 1471 C C . ASN A 1 193 ? -15.449 -8.925 36.830 1.00 91.19 193 ASN A C 1
ATOM 1473 O O . ASN A 1 193 ? -15.254 -7.734 36.595 1.00 91.19 193 ASN A O 1
ATOM 1477 N N . SER A 1 194 ? -16.380 -9.318 37.704 1.00 87.06 194 SER A N 1
ATOM 1478 C CA . SER A 1 194 ? -17.360 -8.426 38.337 1.00 87.06 194 SER A CA 1
ATOM 1479 C C . SER A 1 194 ? -16.766 -7.277 39.163 1.00 87.06 194 SER A C 1
ATOM 1481 O O . SER A 1 194 ? -17.471 -6.288 39.398 1.00 87.06 194 SER A O 1
ATOM 1483 N N . GLN A 1 195 ? -15.521 -7.420 39.642 1.00 87.25 195 GLN A N 1
ATOM 1484 C CA . GLN A 1 195 ? -14.812 -6.392 40.419 1.00 87.25 195 GLN A CA 1
ATOM 1485 C C . GLN A 1 195 ? -14.168 -5.319 39.534 1.00 87.25 195 GLN A C 1
ATOM 1487 O O . GLN A 1 195 ? -14.057 -4.172 39.955 1.00 87.25 195 GLN A O 1
ATOM 1492 N N . THR A 1 196 ? -13.766 -5.681 38.315 1.00 87.44 196 THR A N 1
ATOM 1493 C CA . THR A 1 196 ? -13.089 -4.789 37.361 1.00 87.44 196 THR A CA 1
ATOM 1494 C C . THR A 1 196 ? -13.983 -4.362 36.198 1.00 87.44 196 THR A C 1
ATOM 1496 O O . THR A 1 196 ? -13.552 -3.599 35.336 1.00 87.44 196 THR A O 1
ATOM 1499 N N . HIS A 1 197 ? -15.229 -4.843 36.163 1.00 90.62 197 HIS A N 1
ATOM 1500 C CA . HIS A 1 197 ? -16.204 -4.525 35.125 1.00 90.62 197 HIS A CA 1
ATOM 1501 C C . HIS A 1 197 ? -16.594 -3.044 35.175 1.00 90.62 197 HIS A C 1
ATOM 1503 O O . HIS A 1 197 ? -17.240 -2.575 36.118 1.00 90.62 197 HIS A O 1
ATOM 1509 N N . ALA A 1 198 ? -16.170 -2.306 34.152 1.00 90.75 198 ALA A N 1
ATOM 1510 C CA . ALA A 1 198 ? -16.365 -0.869 34.056 1.00 90.75 198 ALA A CA 1
ATOM 1511 C C . ALA A 1 198 ? -17.825 -0.485 33.756 1.00 90.75 198 ALA A C 1
ATOM 1513 O O . ALA A 1 198 ? -18.592 -1.265 33.196 1.00 90.75 198 ALA A O 1
ATOM 1514 N N . ARG A 1 199 ? -18.210 0.751 34.107 1.00 92.81 199 ARG A N 1
ATOM 1515 C CA . ARG A 1 199 ? -19.546 1.332 33.853 1.00 92.81 199 ARG A CA 1
ATOM 1516 C C . ARG A 1 199 ? -19.587 2.168 32.566 1.00 92.81 199 ARG A C 1
ATOM 1518 O O . ARG A 1 199 ? -20.104 3.278 32.558 1.00 92.81 199 ARG A O 1
ATOM 1525 N N . PHE A 1 200 ? -18.985 1.661 31.503 1.00 94.44 200 PHE A N 1
ATOM 1526 C CA . PHE A 1 200 ? -19.075 2.213 30.153 1.00 94.44 200 PHE A CA 1
ATOM 1527 C C . PHE A 1 200 ? -18.942 1.062 29.159 1.00 94.44 200 PHE A C 1
ATOM 1529 O O . PHE A 1 200 ? -18.372 0.024 29.497 1.00 94.44 200 PHE A O 1
ATOM 1536 N N . ASN A 1 201 ? -19.487 1.226 27.960 1.00 95.25 201 ASN A N 1
ATOM 1537 C CA . ASN A 1 201 ? -19.323 0.245 26.895 1.00 95.25 201 ASN A CA 1
ATOM 1538 C C . ASN A 1 201 ? -17.989 0.496 26.181 1.00 95.25 201 ASN A C 1
ATOM 1540 O O . ASN A 1 201 ? -17.603 1.648 25.975 1.00 95.25 201 ASN A O 1
ATOM 1544 N N . LEU A 1 202 ? -17.307 -0.565 25.759 1.00 96.19 202 LEU A N 1
ATOM 1545 C CA . LEU A 1 202 ? -16.178 -0.469 24.833 1.00 96.19 202 LEU A CA 1
ATOM 1546 C C . LEU A 1 202 ? -16.595 -0.984 23.468 1.00 96.19 202 LEU A C 1
ATOM 1548 O O . LEU A 1 202 ? -17.066 -2.111 23.344 1.00 96.19 202 LEU A O 1
ATOM 1552 N N . LEU A 1 203 ? -16.382 -0.176 22.442 1.00 96.06 203 LEU A N 1
ATOM 1553 C CA . LEU A 1 203 ? -16.572 -0.553 21.055 1.00 96.06 203 LEU A CA 1
ATOM 1554 C C . LEU A 1 203 ? -15.201 -0.668 20.391 1.00 96.06 203 LEU A C 1
ATOM 1556 O O . LEU A 1 203 ? -14.435 0.285 20.377 1.00 96.06 203 LEU A O 1
ATOM 1560 N N . PHE A 1 204 ? -14.901 -1.826 19.830 1.00 97.44 204 PHE A N 1
ATOM 1561 C CA . PHE A 1 204 ? -13.716 -2.089 19.029 1.00 97.44 204 PHE A CA 1
ATOM 1562 C C . PHE A 1 204 ? -14.126 -2.085 17.562 1.00 97.44 204 PHE A C 1
ATOM 1564 O O . PHE A 1 204 ? -14.909 -2.937 17.143 1.00 97.44 204 PHE A O 1
ATOM 1571 N N . PHE A 1 205 ? -13.598 -1.143 16.786 1.00 96.56 205 PHE A N 1
ATOM 1572 C CA . PHE A 1 205 ? -13.855 -1.053 15.353 1.00 96.56 205 PHE A CA 1
ATOM 1573 C C . PHE A 1 205 ? -12.544 -1.094 14.563 1.00 96.56 205 PHE A C 1
ATOM 1575 O O . PHE A 1 205 ? -11.687 -0.219 14.675 1.00 96.56 205 PHE A O 1
ATOM 1582 N N . LEU A 1 206 ? -12.390 -2.150 13.775 1.00 96.19 206 LEU A N 1
ATOM 1583 C CA . LEU A 1 206 ? -11.271 -2.389 12.882 1.00 96.19 206 LEU A CA 1
ATOM 1584 C C . LEU A 1 206 ? -11.749 -2.130 11.449 1.00 96.19 206 LEU A C 1
ATOM 1586 O O . LEU A 1 206 ? -12.367 -2.993 10.822 1.00 96.19 206 LEU A O 1
ATOM 1590 N N . SER A 1 207 ? -11.503 -0.921 10.952 1.00 95.44 207 SER A N 1
ATOM 1591 C CA . SER A 1 207 ? -11.997 -0.472 9.651 1.00 95.44 207 SER A CA 1
ATOM 1592 C C . SER A 1 207 ? -11.162 -1.028 8.502 1.00 95.44 207 SER A C 1
ATOM 1594 O O . SER A 1 207 ? -9.931 -0.942 8.518 1.00 95.44 207 SER A O 1
ATOM 1596 N N . GLY A 1 208 ? -11.830 -1.508 7.456 1.00 93.75 208 GLY A N 1
ATOM 1597 C CA . GLY A 1 208 ? -11.229 -1.597 6.128 1.00 93.75 208 GLY A CA 1
ATOM 1598 C C . GLY A 1 208 ? -11.242 -0.235 5.432 1.00 93.75 208 GLY A C 1
ATOM 1599 O O . GLY A 1 208 ? -11.973 0.671 5.833 1.00 93.75 208 GLY A O 1
ATOM 1600 N N . GLY A 1 209 ? -10.443 -0.062 4.381 1.00 91.06 209 GLY A N 1
ATOM 1601 C CA . GLY A 1 209 ? -10.514 1.136 3.540 1.00 91.06 209 GLY A CA 1
ATOM 1602 C C . GLY A 1 209 ? -10.036 2.440 4.193 1.00 91.06 209 GLY A C 1
ATOM 1603 O O . GLY A 1 209 ? -10.462 3.513 3.770 1.00 91.06 209 GLY A O 1
ATOM 1604 N N . GLY A 1 210 ? -9.189 2.378 5.223 1.00 90.75 210 GLY A N 1
ATOM 1605 C CA . GLY A 1 210 ? -8.568 3.547 5.845 1.00 90.75 210 GLY A CA 1
ATOM 1606 C C . GLY A 1 210 ? -7.663 4.330 4.888 1.00 90.75 210 GLY A C 1
ATOM 1607 O O . GLY A 1 210 ? -7.741 5.555 4.834 1.00 90.75 210 GLY A O 1
ATOM 1608 N N . LYS A 1 211 ? -6.860 3.643 4.068 1.00 89.56 211 LYS A N 1
ATOM 1609 C CA . LYS A 1 211 ? -5.981 4.256 3.054 1.00 89.56 211 LYS A CA 1
ATOM 1610 C C . LYS A 1 211 ? -6.726 4.721 1.800 1.00 89.56 211 LYS A C 1
ATOM 1612 O O . LYS A 1 211 ? -6.180 5.493 1.022 1.00 89.56 211 LYS A O 1
ATOM 1617 N N . PHE A 1 212 ? -7.984 4.322 1.637 1.00 89.12 212 PHE A N 1
ATOM 1618 C CA . PHE A 1 212 ? -8.878 4.806 0.584 1.00 89.12 212 PHE A CA 1
ATOM 1619 C C . PHE A 1 212 ? -9.701 5.998 1.085 1.00 89.12 212 PHE A C 1
ATOM 1621 O O . PHE A 1 212 ? -10.928 5.962 1.074 1.00 89.12 212 PHE A O 1
ATOM 1628 N N . ASN A 1 213 ? -9.024 7.040 1.580 1.00 90.69 213 ASN A N 1
ATOM 1629 C CA . ASN A 1 213 ? -9.654 8.236 2.154 1.00 90.69 213 ASN A CA 1
ATOM 1630 C C . ASN A 1 213 ? -10.677 7.920 3.262 1.00 90.69 213 ASN A C 1
ATOM 1632 O O . ASN A 1 213 ? -11.734 8.544 3.339 1.00 90.69 213 ASN A O 1
ATOM 1636 N N . TYR A 1 214 ? -10.363 6.944 4.121 1.00 92.94 214 TYR A N 1
ATOM 1637 C CA . TYR A 1 214 ? -11.206 6.531 5.249 1.00 92.94 214 TYR A CA 1
ATOM 1638 C C . TYR A 1 214 ? -12.618 6.071 4.864 1.00 92.94 214 TYR A C 1
ATOM 1640 O O . TYR A 1 214 ? -13.543 6.175 5.672 1.00 92.94 214 TYR A O 1
ATOM 1648 N N . GLN A 1 215 ? -12.797 5.537 3.654 1.00 91.81 215 GLN A N 1
ATOM 1649 C CA . GLN A 1 215 ? -14.112 5.174 3.131 1.00 91.81 215 GLN A CA 1
ATOM 1650 C C . GLN A 1 215 ? -14.863 4.179 4.030 1.00 91.81 215 GLN A C 1
ATOM 1652 O O . GLN A 1 215 ? -16.073 4.317 4.201 1.00 91.81 215 GLN A O 1
ATOM 1657 N N . GLY A 1 216 ? -14.171 3.211 4.643 1.00 92.00 216 GLY A N 1
ATOM 1658 C CA . GLY A 1 216 ? -14.822 2.257 5.548 1.00 92.00 216 GLY A CA 1
ATOM 1659 C C . GLY A 1 216 ? -15.296 2.890 6.856 1.00 92.00 216 GLY A C 1
ATOM 1660 O O . GLY A 1 216 ? -16.419 2.631 7.283 1.00 92.00 216 GLY A O 1
ATOM 1661 N N . THR A 1 217 ? -14.497 3.779 7.456 1.00 93.75 217 THR A N 1
ATOM 1662 C CA . THR A 1 217 ? -14.900 4.517 8.662 1.00 93.75 217 THR A CA 1
ATOM 1663 C C . THR A 1 217 ? -16.039 5.476 8.357 1.00 93.75 217 THR A C 1
ATOM 1665 O O . THR A 1 217 ? -16.997 5.545 9.121 1.00 93.75 217 THR A O 1
ATOM 1668 N N . LYS A 1 218 ? -15.966 6.189 7.228 1.00 93.88 218 LYS A N 1
ATOM 1669 C CA . LYS A 1 218 ? -17.036 7.075 6.764 1.00 93.88 218 LYS A CA 1
ATOM 1670 C C . LYS A 1 218 ? -18.347 6.309 6.623 1.00 93.88 218 LYS A C 1
ATOM 1672 O O . LYS A 1 218 ? -19.345 6.721 7.203 1.00 93.88 218 LYS A O 1
ATOM 1677 N N . ARG A 1 219 ? -18.322 5.176 5.913 1.00 92.06 219 ARG A N 1
ATOM 1678 C CA . ARG A 1 219 ? -19.508 4.340 5.715 1.00 92.06 219 ARG A CA 1
ATOM 1679 C C . ARG A 1 219 ? -20.087 3.860 7.044 1.00 92.06 219 ARG A C 1
ATO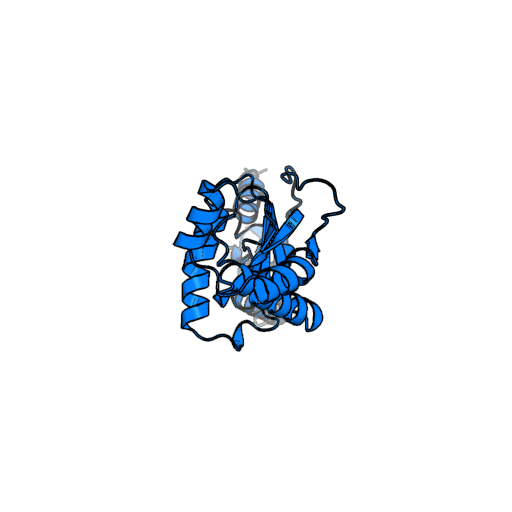M 1681 O O . ARG A 1 219 ? -21.288 3.950 7.251 1.00 92.06 219 ARG A O 1
ATOM 1688 N N . TRP A 1 220 ? -19.227 3.417 7.959 1.00 93.00 220 TRP A N 1
ATOM 1689 C CA . TRP A 1 220 ? -19.649 2.995 9.292 1.00 93.00 220 TRP A CA 1
ATOM 1690 C C . TRP A 1 220 ? -20.313 4.130 10.085 1.00 93.00 220 TRP A C 1
ATOM 1692 O O . TRP A 1 220 ? -21.337 3.908 10.723 1.00 93.00 220 TRP A O 1
ATOM 1702 N N . ILE A 1 221 ? -19.773 5.351 10.027 1.00 93.25 221 ILE A N 1
ATOM 1703 C CA . ILE A 1 221 ? -20.377 6.524 10.674 1.00 93.25 221 ILE A CA 1
ATOM 1704 C C . ILE A 1 221 ? -21.754 6.827 10.071 1.00 93.25 221 ILE A C 1
ATOM 1706 O O . ILE A 1 221 ? -22.693 7.049 10.826 1.00 93.25 221 ILE A O 1
ATOM 1710 N N . GLU A 1 222 ? -21.884 6.810 8.743 1.00 93.19 222 GLU A N 1
ATOM 1711 C CA . GLU A 1 222 ? -23.164 7.016 8.047 1.00 93.19 222 GLU A CA 1
ATOM 1712 C C . GLU A 1 222 ? -24.209 5.980 8.493 1.00 93.19 222 GLU A C 1
ATOM 1714 O O . GLU A 1 222 ? -25.283 6.362 8.952 1.00 93.19 222 GLU A O 1
ATOM 1719 N N . ASP A 1 223 ? -23.848 4.692 8.490 1.00 90.94 223 ASP A N 1
ATOM 1720 C CA . ASP A 1 223 ? -24.742 3.599 8.894 1.00 90.94 223 ASP A CA 1
ATOM 1721 C C . ASP A 1 223 ? -25.178 3.695 10.380 1.00 90.94 223 ASP A C 1
ATOM 1723 O O . ASP A 1 223 ? -26.247 3.209 10.741 1.00 90.94 223 ASP A O 1
ATOM 1727 N N . ASN A 1 224 ? -24.377 4.323 11.256 1.00 86.50 224 ASN A N 1
ATOM 1728 C CA . ASN A 1 224 ? -24.708 4.505 12.682 1.00 86.50 224 ASN A CA 1
ATOM 1729 C C . ASN A 1 224 ? -25.373 5.862 12.996 1.00 86.50 224 ASN A C 1
ATOM 1731 O O . ASN A 1 224 ? -26.017 5.993 14.035 1.00 86.50 224 ASN A O 1
ATOM 1735 N N . LEU A 1 225 ? -25.221 6.874 12.134 1.00 82.00 225 LEU A N 1
ATOM 1736 C CA . LEU A 1 225 ? -25.925 8.160 12.238 1.00 82.00 225 LEU A CA 1
ATOM 1737 C C . LEU A 1 225 ? -27.370 8.058 11.736 1.00 82.00 225 LEU A C 1
ATOM 1739 O O . LEU A 1 225 ? -28.239 8.766 12.241 1.00 82.00 225 LEU A O 1
ATOM 1743 N N . GLU A 1 226 ? -27.632 7.172 10.774 1.00 59.16 226 GLU A N 1
ATOM 1744 C CA . GLU A 1 226 ? -28.964 6.902 10.215 1.00 59.16 226 GLU A CA 1
ATOM 1745 C C . GLU A 1 226 ? -29.888 6.100 11.152 1.00 59.16 226 GLU A C 1
ATOM 1747 O O . GLU A 1 226 ? -30.963 5.674 10.737 1.00 59.16 226 GLU A O 1
ATOM 1752 N N . VAL A 1 227 ? -29.539 5.977 12.439 1.00 55.34 227 VAL A N 1
ATOM 1753 C CA . VAL A 1 227 ? -30.451 5.534 13.505 1.00 55.34 227 VAL A CA 1
ATOM 1754 C C . VAL A 1 227 ? -30.939 6.752 14.321 1.00 55.34 227 VAL A C 1
ATOM 1756 O O . VAL A 1 227 ? -30.528 6.930 15.470 1.00 55.34 227 VAL A O 1
ATOM 1759 N N . PRO A 1 228 ? -31.787 7.651 13.774 1.00 40.91 228 PRO A N 1
ATOM 1760 C CA . PRO A 1 228 ? -32.584 8.534 14.611 1.00 40.91 228 PRO A CA 1
ATOM 1761 C C . PRO A 1 228 ? -33.644 7.676 15.312 1.00 40.91 228 PRO A C 1
ATOM 1763 O O . PRO A 1 228 ? -34.294 6.853 14.676 1.00 40.91 228 PRO A O 1
ATOM 1766 N N . GLY A 1 229 ? -33.756 7.843 16.630 1.00 48.41 229 GLY A N 1
ATOM 1767 C CA . GLY A 1 229 ? -34.449 6.921 17.526 1.00 48.41 229 GLY A CA 1
ATOM 1768 C C . GLY A 1 229 ? -35.835 6.449 17.078 1.00 48.41 229 GLY A C 1
ATOM 1769 O O . GLY A 1 229 ? -36.689 7.247 16.689 1.00 48.41 229 GLY A O 1
ATOM 1770 N N . GLU A 1 230 ? -36.041 5.143 17.231 1.00 35.66 230 GLU A N 1
ATOM 1771 C CA . GLU A 1 230 ? -37.320 4.587 17.679 1.00 35.66 230 GLU A CA 1
ATOM 1772 C C . GLU A 1 230 ? -37.349 4.544 19.212 1.00 35.66 230 GLU A C 1
ATOM 1774 O O . GLU A 1 230 ? -36.298 4.217 19.816 1.00 35.66 230 GLU A O 1
#